Protein AF-A0A522STQ3-F1 (afdb_monomer_lite)

Radius of gyration: 36.22 Å; chains: 1; bounding box: 74×110×67 Å

pLDDT: mean 76.94, std 19.65, range [37.66, 98.44]

Foldseek 3Di:
DCPVVVVVVVVPPDDDDDDDDDDDDDDDDDPPPDPPVPVVVVVVVVVVLVVVLVVLLCVQLVADPQLCVQQVVLVVVLVVQVVVLVVQLVVLVVVVVPDDPDDPVSVVVSVVSVVVSVVVNVVSLVVSLVSSVVRDPNVSSVSSVVSVVVSVVVVVVVVVVVVVVVVVVVVVVVVVVVPPPPPPPPPPPVVVVVVVVVVVDDPDDDDDDDDDDDDDD

Secondary structure (DSSP, 8-state):
--HHHHHHHHSSS---------------------TTHHHHHHHHHHHHHHHHHHHHHHHHHT--HHHHHHHHHHHHHHHHHHHHHHHHHHHHHHHHHT-SS--HHHHHHHHHHHHHHHHHHHHHHHHHHHHHHHHS-HHHHHHHHHHHHHHHHHHHHHHHHHHHHHHHHHHHHHHHHH-S----PPPPHHHHHHHHHHTTSPPP---PPPPPP----

Structure (mmCIF, N/CA/C/O backbone):
data_AF-A0A522STQ3-F1
#
_entry.id   AF-A0A522STQ3-F1
#
loop_
_atom_site.group_PDB
_atom_site.id
_atom_site.type_symbol
_atom_site.label_atom_id
_atom_site.label_alt_id
_atom_site.label_comp_id
_atom_site.label_asym_id
_atom_site.label_entity_id
_atom_site.label_seq_id
_atom_site.pdbx_PDB_ins_code
_atom_site.Cartn_x
_atom_site.Cartn_y
_atom_site.Cartn_z
_atom_site.occupancy
_atom_site.B_iso_or_equiv
_atom_site.auth_seq_id
_atom_site.auth_comp_id
_atom_site.auth_asym_id
_atom_site.auth_atom_id
_atom_site.pdbx_PDB_model_num
ATOM 1 N N . MET A 1 1 ? -0.616 -20.256 18.337 1.00 50.72 1 MET A N 1
ATOM 2 C CA . MET A 1 1 ? 0.165 -19.107 17.816 1.00 50.72 1 MET A CA 1
ATOM 3 C C . MET A 1 1 ? 0.935 -18.479 18.975 1.00 50.72 1 MET A C 1
ATOM 5 O O . MET A 1 1 ? 0.903 -17.273 19.176 1.00 50.72 1 MET A O 1
ATOM 9 N N . ASP A 1 2 ? 1.652 -19.306 19.739 1.00 54.34 2 ASP A N 1
ATOM 10 C CA . ASP A 1 2 ? 2.100 -18.926 21.087 1.00 54.34 2 ASP A CA 1
ATOM 11 C C . ASP A 1 2 ? 3.628 -18.813 21.209 1.00 54.34 2 ASP A C 1
ATOM 13 O O . ASP A 1 2 ? 4.137 -18.361 22.229 1.00 54.34 2 ASP A O 1
ATOM 17 N N . SER A 1 3 ? 4.385 -19.119 20.146 1.00 56.75 3 SER A N 1
ATOM 18 C CA . SER A 1 3 ? 5.852 -18.974 20.151 1.00 56.75 3 SER A CA 1
ATOM 19 C C . SER A 1 3 ? 6.338 -17.530 20.003 1.00 56.75 3 SER A C 1
ATOM 21 O O . SER A 1 3 ? 7.425 -17.206 20.484 1.00 56.75 3 SER A O 1
ATOM 23 N N . PHE A 1 4 ? 5.546 -16.645 19.387 1.00 58.16 4 PHE A N 1
ATOM 24 C CA . PHE A 1 4 ? 5.958 -15.255 19.147 1.00 58.16 4 PHE A CA 1
ATOM 25 C C . PHE A 1 4 ? 5.800 -14.375 20.402 1.00 58.16 4 PHE A C 1
ATOM 27 O O . PHE A 1 4 ? 6.638 -13.520 20.673 1.00 58.16 4 PHE A O 1
ATOM 34 N N . LEU A 1 5 ? 4.797 -14.659 21.244 1.00 57.06 5 LEU A N 1
ATOM 35 C CA . LEU A 1 5 ? 4.618 -14.010 22.553 1.00 57.06 5 LEU A CA 1
ATOM 36 C C . LEU A 1 5 ? 5.524 -14.585 23.660 1.00 57.06 5 LEU A C 1
ATOM 38 O O . LEU A 1 5 ? 5.756 -13.916 24.667 1.00 57.06 5 LEU A O 1
ATOM 42 N N . TYR A 1 6 ? 6.075 -15.790 23.478 1.00 64.44 6 TYR A N 1
ATOM 43 C CA . TYR A 1 6 ? 6.988 -16.415 24.442 1.00 64.44 6 TYR A CA 1
ATOM 44 C C . TYR A 1 6 ? 8.388 -15.771 24.457 1.00 64.44 6 TYR A C 1
ATOM 46 O O . TYR A 1 6 ? 9.033 -15.713 25.504 1.00 64.44 6 TYR A O 1
ATOM 54 N N . HIS A 1 7 ? 8.845 -15.221 23.327 1.00 51.97 7 HIS A N 1
ATOM 55 C CA . HIS A 1 7 ? 10.172 -14.599 23.224 1.00 51.97 7 HIS A CA 1
ATOM 56 C C . HIS A 1 7 ? 10.228 -13.204 23.860 1.00 51.97 7 HIS A C 1
ATOM 58 O O . HIS A 1 7 ? 11.233 -12.848 24.469 1.00 51.97 7 HIS A O 1
ATOM 64 N N . ILE A 1 8 ? 9.128 -12.449 23.816 1.00 55.81 8 ILE A N 1
ATOM 65 C CA . ILE A 1 8 ? 9.071 -11.089 24.374 1.00 55.81 8 ILE A CA 1
ATOM 66 C C . ILE A 1 8 ? 9.098 -11.110 25.914 1.00 55.81 8 ILE A C 1
ATOM 68 O O . ILE A 1 8 ? 9.718 -10.249 26.533 1.00 55.81 8 ILE A O 1
ATOM 72 N N . LYS A 1 9 ? 8.506 -12.128 26.557 1.00 45.81 9 LYS A N 1
ATOM 73 C CA . LYS A 1 9 ? 8.506 -12.249 28.029 1.00 45.81 9 LYS A CA 1
ATOM 74 C C . LYS A 1 9 ? 9.838 -12.732 28.626 1.00 45.81 9 LYS A C 1
ATOM 76 O O . LYS A 1 9 ? 10.106 -12.421 29.781 1.00 45.81 9 LYS A O 1
ATOM 81 N N . LYS A 1 10 ? 10.687 -13.449 27.875 1.00 48.78 10 LYS A N 1
ATOM 82 C CA . LYS A 1 10 ? 11.990 -13.947 28.371 1.00 48.78 10 LYS A CA 1
ATOM 83 C C . LYS A 1 10 ? 13.099 -12.893 28.421 1.00 48.78 10 LYS A C 1
ATOM 85 O O . LYS A 1 10 ? 14.068 -13.085 29.142 1.00 48.78 10 LYS A O 1
ATOM 90 N N . ILE A 1 11 ? 12.960 -11.792 27.685 1.00 50.91 11 ILE A N 1
ATOM 91 C CA . ILE A 1 11 ? 14.003 -10.758 27.579 1.00 50.91 11 ILE A CA 1
ATOM 92 C C . ILE A 1 11 ? 13.988 -9.794 28.783 1.00 50.91 11 ILE A C 1
ATOM 94 O O . ILE A 1 11 ? 14.988 -9.146 29.067 1.00 50.91 11 ILE A O 1
ATOM 98 N N . ILE A 1 12 ? 12.885 -9.723 29.537 1.00 49.03 12 ILE A N 1
ATOM 99 C CA . ILE A 1 12 ? 12.691 -8.712 30.595 1.00 49.03 12 ILE A CA 1
ATOM 100 C C . ILE A 1 12 ? 13.094 -9.213 31.998 1.00 49.03 12 ILE A C 1
ATOM 102 O O . ILE A 1 12 ? 13.314 -8.407 32.897 1.00 49.03 12 ILE A O 1
ATOM 106 N N . VAL A 1 13 ? 13.259 -10.523 32.210 1.00 49.81 13 VAL A N 1
ATOM 107 C CA . VAL A 1 13 ? 13.594 -11.086 33.531 1.00 49.81 13 VAL A CA 1
ATOM 108 C C . VAL A 1 13 ? 14.801 -12.012 33.410 1.00 49.81 13 VAL A C 1
ATOM 110 O O . VAL A 1 13 ? 14.653 -13.211 33.199 1.00 49.81 13 VAL A O 1
ATOM 113 N N . GLY A 1 14 ? 16.006 -11.454 33.533 1.00 42.97 14 GLY A N 1
ATOM 114 C CA . GLY A 1 14 ? 17.223 -12.263 33.613 1.00 42.97 14 GLY A CA 1
ATOM 115 C C . GLY A 1 14 ? 18.496 -11.527 33.227 1.00 42.97 14 GLY A C 1
ATOM 116 O O . GLY A 1 14 ? 19.109 -11.862 32.221 1.00 42.97 14 GLY A O 1
ATOM 117 N N . LEU A 1 15 ? 18.918 -10.556 34.037 1.00 41.97 15 LEU A N 1
ATOM 118 C CA . LEU A 1 15 ? 20.280 -10.033 33.975 1.00 41.97 15 LEU A CA 1
ATOM 119 C C . LEU A 1 15 ? 20.885 -10.047 35.382 1.00 41.97 15 LEU A C 1
ATOM 121 O O . LEU A 1 15 ? 20.516 -9.218 36.212 1.00 41.97 15 LEU A O 1
ATOM 125 N N . PRO A 1 16 ? 21.836 -10.954 35.652 1.00 51.91 16 PRO A N 1
ATOM 126 C CA . PRO A 1 16 ? 22.939 -10.655 36.534 1.00 51.91 16 PRO A CA 1
ATOM 127 C C . PRO A 1 16 ? 24.232 -10.594 35.716 1.00 51.91 16 PRO A C 1
ATOM 129 O O . PRO A 1 16 ? 24.680 -11.561 35.107 1.00 51.91 16 PRO A O 1
ATOM 132 N N . VAL A 1 17 ? 24.779 -9.384 35.708 1.00 52.47 17 VAL A N 1
ATOM 133 C CA . VAL A 1 17 ? 26.193 -9.007 35.637 1.00 52.47 17 VAL A CA 1
ATOM 134 C C . VAL A 1 17 ? 27.178 -10.174 35.806 1.00 52.47 17 VAL A C 1
ATOM 136 O O . VAL A 1 17 ? 27.218 -10.802 36.862 1.00 52.47 17 VAL A O 1
ATOM 139 N N . LEU A 1 18 ? 28.076 -10.356 34.830 1.00 46.41 18 LEU A N 1
ATOM 140 C CA . LEU A 1 18 ? 29.418 -10.877 35.096 1.00 46.41 18 LEU A CA 1
ATOM 141 C C . LEU A 1 18 ? 30.440 -10.270 34.121 1.00 46.41 18 LEU A C 1
ATOM 143 O O . LEU A 1 18 ? 30.394 -10.469 32.911 1.00 46.41 18 LEU A O 1
ATOM 147 N N . LEU A 1 19 ? 31.332 -9.476 34.712 1.00 52.31 19 LEU A N 1
ATOM 148 C CA . LEU A 1 19 ? 32.554 -8.893 34.165 1.00 52.31 19 LEU A CA 1
ATOM 149 C C . LEU A 1 19 ? 33.545 -9.971 33.708 1.00 52.31 19 LEU A C 1
ATOM 151 O O . LEU A 1 19 ? 34.012 -10.724 34.555 1.00 52.31 19 LEU A O 1
ATOM 155 N N . VAL A 1 20 ? 33.983 -9.937 32.444 1.00 50.75 20 VAL A N 1
ATOM 156 C CA . VAL A 1 20 ? 35.370 -10.267 32.067 1.00 50.75 20 VAL A CA 1
ATOM 157 C C . VAL A 1 20 ? 35.790 -9.383 30.892 1.00 50.75 20 VAL A C 1
ATOM 159 O O . VAL A 1 20 ? 35.268 -9.474 29.784 1.00 50.75 20 VAL A O 1
ATOM 162 N N . SER A 1 21 ? 36.753 -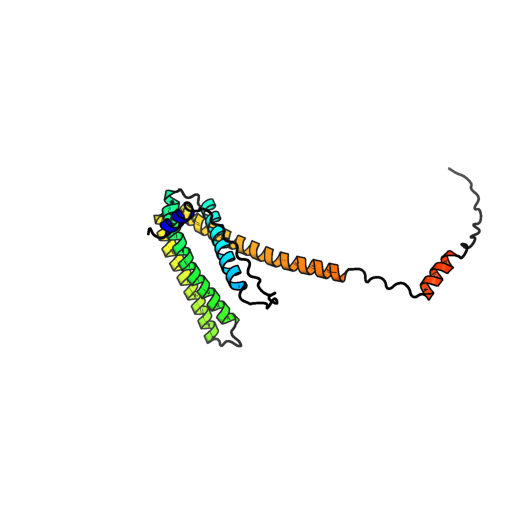8.516 31.170 1.00 53.06 21 SER A N 1
ATOM 163 C CA . SER A 1 21 ? 37.513 -7.703 30.233 1.00 53.06 21 SER A CA 1
ATOM 164 C C . SER A 1 21 ? 38.580 -8.554 29.541 1.00 53.06 21 SER A C 1
ATOM 166 O O . SER A 1 21 ? 39.474 -9.080 30.197 1.00 53.06 21 SER A O 1
ATOM 168 N N . VAL A 1 22 ? 38.537 -8.623 28.209 1.00 54.34 22 VAL A N 1
ATOM 169 C CA . VAL A 1 22 ? 39.699 -8.974 27.380 1.00 54.34 22 VAL A CA 1
ATOM 170 C C . VAL A 1 22 ? 39.764 -7.979 26.229 1.00 54.34 22 VAL A C 1
ATOM 172 O O . VAL A 1 22 ? 38.954 -7.994 25.307 1.00 54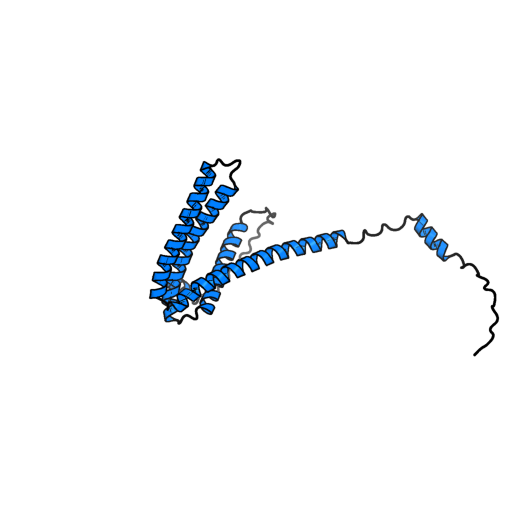.34 22 VAL A O 1
ATOM 175 N N . THR A 1 23 ? 40.728 -7.070 26.325 1.00 51.75 23 THR A N 1
ATOM 176 C CA . THR A 1 23 ? 41.112 -6.130 25.275 1.00 51.75 23 THR A CA 1
ATOM 177 C C . THR A 1 23 ? 41.956 -6.857 24.231 1.00 51.75 23 THR A C 1
ATOM 179 O O . THR A 1 23 ? 43.084 -7.251 24.528 1.00 51.75 23 THR A O 1
ATOM 182 N N . LEU A 1 24 ? 41.436 -7.001 23.012 1.00 52.59 24 LEU A N 1
ATOM 183 C CA . LEU A 1 24 ? 42.207 -7.422 21.841 1.00 52.59 24 LEU A CA 1
ATOM 184 C C . LEU A 1 24 ? 42.251 -6.265 20.835 1.00 52.59 24 LEU A C 1
ATOM 186 O O . LEU A 1 24 ? 41.222 -5.859 20.298 1.00 52.59 24 LEU A O 1
ATOM 190 N N . SER A 1 25 ? 43.451 -5.726 20.614 1.00 56.56 25 SER A N 1
ATOM 191 C CA . SER A 1 25 ? 43.748 -4.740 19.573 1.00 56.56 25 SER A CA 1
ATOM 192 C C . SER A 1 25 ? 43.374 -5.273 18.191 1.00 56.56 25 SER A C 1
ATOM 194 O O . SER A 1 25 ? 43.793 -6.370 17.823 1.00 56.56 25 SER A O 1
ATOM 196 N N . LEU A 1 26 ? 42.667 -4.466 17.400 1.00 51.00 26 LEU A N 1
ATOM 197 C CA . LEU A 1 26 ? 42.486 -4.697 15.969 1.00 51.00 26 LEU A CA 1
ATOM 198 C C . LEU A 1 26 ? 43.161 -3.570 15.169 1.00 51.00 26 LEU A C 1
ATOM 200 O O . LEU A 1 26 ? 43.108 -2.408 15.583 1.00 51.00 26 LEU A O 1
ATOM 204 N N . PRO A 1 27 ? 43.825 -3.910 14.051 1.00 50.00 27 PRO A N 1
ATOM 205 C CA . PRO A 1 27 ? 44.531 -2.968 13.197 1.00 50.00 27 PRO A CA 1
ATOM 206 C C . PRO A 1 27 ? 43.551 -2.007 12.518 1.00 50.00 27 PRO A C 1
ATOM 208 O O . PRO A 1 27 ? 42.405 -2.353 12.234 1.00 50.00 27 PRO A O 1
ATOM 211 N N . ALA A 1 28 ? 44.033 -0.794 12.249 1.00 51.22 28 ALA A N 1
ATOM 212 C CA . ALA A 1 28 ? 43.324 0.228 11.496 1.00 51.22 28 ALA A CA 1
ATOM 213 C C . ALA A 1 28 ? 42.914 -0.313 10.116 1.00 51.22 28 ALA A C 1
ATOM 215 O O . ALA A 1 28 ? 43.750 -0.483 9.229 1.00 51.22 28 ALA A O 1
ATOM 216 N N . PHE A 1 29 ? 41.621 -0.587 9.948 1.00 55.16 29 PHE A N 1
ATOM 217 C CA . PHE A 1 29 ? 41.029 -0.841 8.645 1.00 55.16 29 PHE A CA 1
ATOM 218 C C . PHE A 1 29 ? 40.981 0.474 7.870 1.00 55.16 29 PHE A C 1
ATOM 220 O O . PHE A 1 29 ? 40.309 1.432 8.253 1.00 55.16 29 PHE A O 1
ATOM 227 N N . SER A 1 30 ? 41.714 0.499 6.762 1.00 46.31 30 SER A N 1
ATOM 228 C CA . SER A 1 30 ? 41.451 1.373 5.631 1.00 46.31 30 SER A CA 1
ATOM 229 C C . SER A 1 30 ? 39.959 1.323 5.280 1.00 46.31 30 SER A C 1
ATOM 231 O O . SER A 1 30 ? 39.386 0.244 5.126 1.00 46.31 30 SER A O 1
ATOM 233 N N . GLN A 1 31 ? 39.323 2.491 5.152 1.00 45.22 31 GLN A N 1
ATOM 234 C CA . GLN A 1 31 ? 37.977 2.627 4.594 1.00 45.22 31 GLN A CA 1
ATOM 235 C C . GLN A 1 31 ? 37.991 2.168 3.130 1.00 45.22 31 GLN A C 1
ATOM 237 O O . GLN A 1 31 ? 38.223 2.944 2.206 1.00 45.22 31 GLN A O 1
ATOM 242 N N . GLN A 1 32 ? 37.757 0.876 2.931 1.00 42.47 32 GLN A N 1
ATOM 243 C CA . GLN A 1 32 ? 37.244 0.330 1.690 1.00 42.47 32 GLN A CA 1
ATOM 244 C C . GLN A 1 32 ? 35.739 0.602 1.694 1.00 42.47 32 GLN A C 1
ATOM 246 O O . GLN A 1 32 ? 35.015 0.033 2.508 1.00 42.47 32 GLN A O 1
ATOM 251 N N . ASN A 1 33 ? 35.279 1.499 0.819 1.00 47.31 33 ASN A N 1
ATOM 252 C CA . ASN A 1 33 ? 33.855 1.711 0.565 1.00 47.31 33 ASN A CA 1
ATOM 253 C C . ASN A 1 33 ? 33.224 0.368 0.174 1.00 47.31 33 ASN A C 1
ATOM 255 O O . ASN A 1 33 ? 33.433 -0.127 -0.934 1.00 47.31 33 ASN A O 1
ATOM 259 N N . ASN A 1 34 ? 32.500 -0.237 1.112 1.00 38.78 34 ASN A N 1
ATOM 260 C CA . ASN A 1 34 ? 31.818 -1.507 0.937 1.00 38.78 34 ASN A CA 1
ATOM 261 C C . ASN A 1 34 ? 30.372 -1.201 0.494 1.00 38.78 34 ASN A C 1
ATOM 263 O O . ASN A 1 34 ? 29.677 -0.488 1.213 1.00 38.78 34 ASN A O 1
ATOM 267 N N . PRO A 1 35 ? 29.860 -1.727 -0.634 1.00 43.88 35 PRO A N 1
ATOM 268 C CA . PRO A 1 35 ? 28.469 -1.512 -1.069 1.00 43.88 35 PRO A CA 1
ATOM 269 C C . PRO A 1 35 ? 27.398 -2.172 -0.174 1.00 43.88 35 PRO A C 1
ATOM 271 O O . PRO A 1 35 ? 26.244 -2.286 -0.575 1.00 43.88 35 PRO A O 1
ATOM 274 N N . GLN A 1 36 ? 27.759 -2.665 1.015 1.00 37.66 36 GLN A N 1
ATOM 275 C CA . GLN A 1 36 ? 26.865 -3.439 1.883 1.00 37.66 36 GLN A CA 1
ATOM 276 C C . GLN A 1 36 ? 26.020 -2.589 2.847 1.00 37.66 36 GLN A C 1
ATOM 278 O O . GLN A 1 36 ? 25.121 -3.128 3.490 1.00 37.66 36 GLN A O 1
ATOM 283 N N . ASP A 1 37 ? 26.215 -1.269 2.886 1.00 44.38 37 ASP A N 1
ATOM 284 C CA . ASP A 1 37 ? 25.467 -0.375 3.784 1.00 44.38 37 ASP A CA 1
ATOM 285 C C . ASP A 1 37 ? 24.115 0.103 3.206 1.00 44.38 37 ASP A C 1
ATOM 287 O O . ASP A 1 37 ? 23.303 0.699 3.917 1.00 44.38 37 ASP A O 1
ATOM 291 N N . GLU A 1 38 ? 23.810 -0.184 1.934 1.00 46.47 38 GLU A N 1
ATOM 292 C CA . GLU A 1 38 ? 22.536 0.221 1.315 1.00 46.47 38 GLU A CA 1
ATOM 293 C C . GLU A 1 38 ? 21.356 -0.703 1.670 1.00 46.47 38 GLU A C 1
ATOM 295 O O . GLU A 1 38 ? 20.213 -0.245 1.757 1.00 46.47 38 GLU A O 1
ATOM 300 N N . GLN A 1 39 ? 21.596 -1.996 1.927 1.00 44.91 39 GLN A N 1
ATOM 301 C CA . GLN A 1 39 ? 20.520 -2.950 2.243 1.00 44.91 39 GLN A CA 1
ATOM 302 C C . GLN A 1 39 ? 19.941 -2.732 3.649 1.00 44.91 39 GLN A C 1
ATOM 304 O O . GLN A 1 39 ? 18.720 -2.667 3.802 1.00 44.91 39 GLN A O 1
ATOM 309 N N . GLY A 1 40 ? 20.790 -2.500 4.657 1.00 46.03 40 GLY A N 1
ATOM 310 C CA . GLY A 1 40 ? 20.339 -2.235 6.031 1.00 46.03 40 GLY A CA 1
ATOM 311 C C . GLY A 1 40 ? 19.586 -0.908 6.194 1.00 46.03 40 GLY A C 1
ATOM 312 O O . GLY A 1 40 ? 18.742 -0.768 7.080 1.00 46.03 40 GLY A O 1
ATOM 313 N N . ASN A 1 41 ? 19.841 0.066 5.316 1.00 60.06 41 ASN A N 1
ATOM 314 C CA . ASN A 1 41 ? 19.182 1.370 5.365 1.00 60.06 41 ASN A CA 1
ATOM 315 C C . ASN A 1 41 ? 17.768 1.325 4.749 1.00 60.06 41 ASN A C 1
ATOM 317 O O . ASN A 1 41 ? 16.845 1.973 5.247 1.00 60.06 41 ASN A O 1
ATOM 321 N N . ASN A 1 42 ? 17.570 0.512 3.704 1.00 63.78 42 ASN A N 1
ATOM 322 C CA . ASN A 1 42 ? 16.278 0.365 3.027 1.00 63.78 42 ASN A CA 1
ATOM 323 C C . ASN A 1 42 ? 15.250 -0.413 3.862 1.00 63.78 42 ASN A C 1
ATOM 325 O O . ASN A 1 42 ? 14.107 0.034 3.979 1.00 63.78 42 ASN A O 1
ATOM 329 N N . GLU A 1 43 ? 15.648 -1.518 4.499 1.00 69.06 43 GLU A N 1
ATOM 330 C CA . GLU A 1 43 ? 14.755 -2.288 5.382 1.00 69.06 43 GLU A CA 1
ATOM 331 C C . GLU A 1 43 ? 14.308 -1.459 6.594 1.00 69.06 43 GLU A C 1
ATOM 333 O O . GLU A 1 43 ? 13.125 -1.421 6.936 1.00 69.06 43 GLU A O 1
ATOM 338 N N . ASN A 1 44 ? 15.235 -0.708 7.193 1.00 75.88 44 ASN A N 1
ATOM 339 C CA . ASN A 1 44 ? 14.950 0.178 8.321 1.00 75.88 44 ASN A CA 1
ATOM 340 C C . ASN A 1 44 ? 13.979 1.309 7.923 1.00 75.88 44 ASN A C 1
ATOM 342 O O . ASN A 1 44 ? 13.068 1.663 8.673 1.00 75.88 44 ASN A O 1
ATOM 346 N N . ASN A 1 45 ? 14.111 1.852 6.710 1.00 79.25 45 ASN A N 1
ATOM 347 C CA . ASN A 1 45 ? 13.183 2.861 6.200 1.00 79.25 45 ASN A CA 1
ATOM 348 C C . ASN A 1 45 ? 11.785 2.295 5.924 1.00 79.25 45 ASN A C 1
ATOM 350 O O . ASN A 1 45 ? 10.798 2.956 6.251 1.00 79.25 45 ASN A O 1
ATOM 354 N N . GLN A 1 46 ? 11.679 1.079 5.386 1.00 80.94 46 GLN A N 1
ATOM 355 C CA . GLN A 1 46 ? 10.385 0.433 5.169 1.00 80.94 46 GLN A CA 1
ATOM 356 C C . GLN A 1 46 ? 9.665 0.168 6.498 1.00 80.94 46 GLN A C 1
ATOM 358 O O . GLN A 1 46 ? 8.505 0.548 6.647 1.00 80.94 46 GLN A O 1
ATOM 363 N N . GLN A 1 47 ? 10.372 -0.367 7.497 1.00 83.75 47 GLN A N 1
ATOM 364 C CA . GLN A 1 47 ? 9.821 -0.595 8.838 1.00 83.75 47 GLN A CA 1
ATOM 365 C C . GLN A 1 47 ? 9.337 0.706 9.497 1.00 83.75 47 GLN A C 1
ATOM 367 O O . GLN A 1 47 ? 8.267 0.740 10.107 1.00 83.75 47 GLN A O 1
ATOM 372 N N . LYS A 1 48 ? 10.081 1.811 9.337 1.00 85.50 48 LYS A N 1
ATOM 373 C CA . LYS A 1 48 ? 9.653 3.137 9.817 1.00 85.50 48 LYS A CA 1
ATOM 374 C C . LYS A 1 48 ? 8.367 3.604 9.141 1.00 85.50 48 LYS A C 1
ATOM 376 O O . LYS A 1 48 ? 7.478 4.117 9.817 1.00 85.50 48 LYS A O 1
ATOM 381 N N . ILE A 1 49 ? 8.261 3.444 7.822 1.00 86.69 49 ILE A N 1
ATOM 382 C CA . ILE A 1 49 ? 7.063 3.828 7.064 1.00 86.69 49 ILE A CA 1
ATOM 383 C C . ILE A 1 49 ? 5.858 2.995 7.509 1.00 86.69 49 ILE A C 1
ATOM 385 O O . ILE A 1 49 ? 4.785 3.554 7.725 1.00 86.69 49 ILE A O 1
ATOM 389 N N . GLU A 1 50 ? 6.035 1.687 7.695 1.00 86.62 50 GLU A N 1
ATOM 390 C CA . GLU A 1 50 ? 4.983 0.786 8.172 1.00 86.62 50 GLU A CA 1
ATOM 391 C C . GLU A 1 50 ? 4.505 1.177 9.577 1.00 86.62 50 GLU A C 1
ATOM 393 O O . GLU A 1 50 ? 3.302 1.321 9.800 1.00 86.62 50 GLU A O 1
ATOM 398 N N . ALA A 1 51 ? 5.425 1.467 10.502 1.00 87.56 51 ALA A N 1
ATOM 399 C CA . ALA A 1 51 ? 5.077 1.939 11.842 1.00 87.56 51 ALA A CA 1
ATOM 400 C C . ALA A 1 51 ? 4.303 3.272 11.813 1.00 87.56 51 ALA A C 1
ATOM 402 O O . ALA A 1 51 ? 3.292 3.424 12.504 1.00 87.56 51 ALA A O 1
ATOM 403 N N . LEU A 1 52 ? 4.734 4.226 10.978 1.00 89.62 52 LEU A N 1
ATOM 404 C CA . LEU A 1 52 ? 4.030 5.498 10.781 1.00 89.62 52 LEU A CA 1
ATOM 405 C C . LEU A 1 52 ? 2.629 5.286 10.201 1.00 89.62 52 LEU A C 1
ATOM 407 O O . LEU A 1 52 ? 1.676 5.918 10.660 1.00 89.62 52 LEU A O 1
ATOM 411 N N . LYS A 1 53 ? 2.489 4.376 9.232 1.00 90.62 53 LYS A N 1
ATOM 412 C CA . LYS A 1 53 ? 1.202 4.022 8.628 1.00 90.62 53 LYS A CA 1
ATOM 413 C C . LYS A 1 53 ? 0.262 3.420 9.667 1.00 90.62 53 LYS A C 1
ATOM 415 O O . LYS A 1 53 ? -0.882 3.857 9.779 1.00 90.62 53 LYS A O 1
ATOM 420 N N . MET A 1 54 ? 0.748 2.474 10.470 1.00 88.94 54 MET A N 1
ATOM 421 C CA . MET A 1 54 ? -0.038 1.855 11.536 1.00 88.94 54 MET A CA 1
ATOM 422 C C . MET A 1 54 ? -0.522 2.884 12.561 1.00 88.94 54 MET A C 1
ATOM 424 O O . MET A 1 54 ? -1.708 2.911 12.896 1.00 88.94 54 MET A O 1
ATOM 428 N N . ALA A 1 55 ? 0.369 3.763 13.025 1.00 88.12 55 ALA A N 1
ATOM 429 C CA . ALA A 1 55 ? 0.014 4.827 13.959 1.00 88.12 55 ALA A CA 1
ATOM 430 C C . ALA A 1 55 ? -1.024 5.786 13.351 1.00 88.12 55 ALA A C 1
ATOM 432 O O . ALA A 1 55 ? -2.026 6.114 13.990 1.00 88.12 55 ALA A O 1
ATOM 433 N N . TYR A 1 56 ? -0.832 6.185 12.091 1.00 92.88 56 TYR A N 1
ATOM 434 C CA . TYR A 1 56 ? -1.757 7.058 11.376 1.00 92.88 56 TYR A CA 1
ATOM 435 C C . TYR A 1 56 ? -3.151 6.430 11.233 1.00 92.88 56 TYR A C 1
ATOM 437 O O . TYR A 1 56 ? -4.150 7.066 11.570 1.00 92.88 56 TYR A O 1
ATOM 445 N N . LEU A 1 57 ? -3.234 5.168 10.803 1.00 93.19 57 LEU A N 1
ATOM 446 C CA . LEU A 1 57 ? -4.510 4.468 10.641 1.00 93.19 57 LEU A CA 1
ATOM 447 C C . LEU A 1 57 ? -5.216 4.222 11.975 1.00 93.19 57 LEU A C 1
ATOM 449 O O . LEU A 1 57 ? -6.430 4.394 12.049 1.00 93.19 57 LEU A O 1
ATOM 453 N N . THR A 1 58 ? -4.472 3.895 13.036 1.00 88.19 58 THR A N 1
ATOM 454 C CA . THR A 1 58 ? -5.035 3.756 14.392 1.00 88.19 58 THR A CA 1
ATOM 455 C C . THR A 1 58 ? -5.764 5.033 14.808 1.00 88.19 58 THR A C 1
ATOM 457 O O . THR A 1 58 ? -6.915 4.980 15.243 1.00 88.19 58 THR A O 1
ATOM 460 N N . ASN A 1 59 ? -5.118 6.184 14.599 1.00 89.75 59 ASN A N 1
ATOM 461 C CA . ASN A 1 59 ? -5.679 7.488 14.936 1.00 89.75 59 ASN A CA 1
ATOM 462 C C . ASN A 1 59 ? -6.893 7.848 14.065 1.00 89.75 59 ASN A C 1
ATOM 464 O O . ASN A 1 59 ? -7.871 8.390 14.571 1.00 89.75 59 ASN A O 1
ATOM 468 N N . GLN A 1 60 ? -6.854 7.552 12.762 1.00 94.69 60 GLN A N 1
ATOM 469 C CA . GLN A 1 60 ? -7.933 7.918 11.836 1.00 94.69 60 GLN A CA 1
ATOM 470 C C . GLN A 1 60 ? -9.189 7.052 11.975 1.00 94.69 60 GLN A C 1
ATOM 472 O O . GLN A 1 60 ? -10.296 7.534 11.729 1.00 94.69 60 GLN A O 1
ATOM 477 N N . LEU A 1 61 ? -9.026 5.774 12.317 1.00 95.00 61 LEU A N 1
ATOM 478 C CA . LEU A 1 61 ? -10.134 4.821 12.373 1.00 95.00 61 LEU A CA 1
ATOM 479 C C . LEU A 1 61 ? -10.836 4.788 13.727 1.00 95.00 61 LEU A C 1
ATOM 481 O O . LEU A 1 61 ? -11.992 4.365 13.781 1.00 95.00 61 LEU A O 1
ATOM 485 N N . ASN A 1 62 ? -10.158 5.223 14.796 1.00 93.75 62 ASN A N 1
ATOM 486 C CA . ASN A 1 62 ? -10.672 5.189 16.165 1.00 93.75 62 ASN A CA 1
ATOM 487 C C . ASN A 1 62 ? -11.283 3.811 16.499 1.00 93.75 62 ASN A C 1
ATOM 489 O O . ASN A 1 62 ? -12.482 3.676 16.770 1.00 93.75 62 ASN A O 1
ATOM 493 N N . LEU A 1 63 ? -10.477 2.759 16.330 1.00 92.44 63 LEU A N 1
ATOM 494 C CA . LEU A 1 63 ? -10.896 1.381 16.584 1.00 92.44 63 LEU A CA 1
ATOM 495 C C . LEU A 1 63 ? -11.019 1.138 18.090 1.00 92.44 63 LEU A C 1
ATOM 497 O O . LEU A 1 63 ? -10.141 1.547 18.851 1.00 92.44 63 LEU A O 1
ATOM 501 N N . SER A 1 64 ? -12.067 0.431 18.516 1.00 94.75 64 SER A N 1
ATOM 502 C CA . SER A 1 64 ? -12.098 -0.124 19.873 1.00 94.75 64 SER A CA 1
ATOM 503 C C . SER A 1 64 ? -11.013 -1.203 20.031 1.00 94.75 64 SER A C 1
ATOM 505 O O . SER A 1 64 ? -10.546 -1.751 19.025 1.00 94.75 64 SER A O 1
ATOM 507 N N . PRO A 1 65 ? -10.609 -1.562 21.262 1.00 94.38 65 PRO A N 1
ATOM 508 C CA . PRO A 1 65 ? -9.666 -2.660 21.483 1.00 94.38 65 PRO A CA 1
ATOM 509 C C . PRO A 1 65 ? -10.095 -3.974 20.804 1.00 94.38 65 PRO A C 1
ATOM 511 O O . PRO A 1 65 ? -9.274 -4.659 20.192 1.00 94.38 65 PRO A O 1
ATOM 514 N N . GLU A 1 66 ? -11.389 -4.295 20.839 1.00 94.94 66 GLU A N 1
ATOM 515 C CA . GLU A 1 66 ? -11.967 -5.504 20.242 1.00 94.94 66 GLU A CA 1
ATOM 516 C C . GLU A 1 66 ? -11.971 -5.448 18.710 1.00 94.94 66 GLU A C 1
ATOM 518 O O . GLU A 1 66 ? -11.701 -6.452 18.045 1.00 94.94 66 GLU A O 1
ATOM 523 N N . GLU A 1 67 ? -12.276 -4.280 18.137 1.00 95.00 67 GLU A N 1
ATOM 524 C CA . GLU A 1 67 ? -12.193 -4.045 16.695 1.00 95.00 67 GLU A CA 1
ATOM 525 C C . GLU A 1 67 ? -10.744 -4.153 16.216 1.00 95.00 67 GLU A C 1
ATOM 527 O O . GLU A 1 67 ? -10.469 -4.864 15.252 1.00 95.00 67 GLU A O 1
ATOM 532 N N . ALA A 1 68 ? -9.804 -3.506 16.911 1.00 94.31 68 ALA A N 1
ATOM 533 C CA . ALA A 1 68 ? -8.384 -3.515 16.577 1.00 94.31 68 ALA A CA 1
ATOM 534 C C . ALA A 1 68 ? -7.807 -4.938 16.580 1.00 94.31 68 ALA A C 1
ATOM 536 O O . ALA A 1 68 ? -7.109 -5.319 15.637 1.00 94.31 68 ALA A O 1
ATOM 537 N N . GLN A 1 69 ? -8.149 -5.750 17.587 1.00 95.50 69 GLN A N 1
ATOM 538 C CA . GLN A 1 69 ? -7.693 -7.139 17.690 1.00 95.50 69 GLN A CA 1
ATOM 539 C C . GLN A 1 69 ? -8.110 -7.989 16.479 1.00 95.50 69 GLN A C 1
ATOM 541 O O . GLN A 1 69 ? -7.358 -8.863 16.048 1.00 95.50 69 GLN A O 1
ATOM 546 N N . LYS A 1 70 ? -9.293 -7.726 15.911 1.00 97.19 70 LYS A N 1
ATOM 547 C CA . LYS A 1 70 ? -9.806 -8.429 14.723 1.00 97.19 70 LYS A CA 1
ATOM 548 C C . LYS A 1 70 ? -9.338 -7.794 13.412 1.00 97.19 70 LYS A C 1
ATOM 550 O O . LYS A 1 70 ? -9.166 -8.496 12.420 1.00 97.19 70 LYS A O 1
ATOM 555 N N . PHE A 1 71 ? -9.145 -6.479 13.402 1.00 96.94 71 PHE A N 1
ATOM 556 C CA . PHE A 1 71 ? -8.784 -5.694 12.227 1.00 96.94 71 PHE A CA 1
ATOM 557 C C . PHE A 1 71 ? -7.340 -5.931 11.781 1.00 96.94 71 PHE A C 1
ATOM 559 O O . PHE A 1 71 ? -7.112 -6.241 10.611 1.00 96.94 71 PHE A O 1
ATOM 566 N N . TRP A 1 72 ? -6.370 -5.814 12.695 1.00 95.69 72 TRP A N 1
ATOM 567 C CA . TRP A 1 72 ? -4.945 -5.844 12.345 1.00 95.69 72 TRP A CA 1
ATOM 568 C C . TRP A 1 72 ? -4.497 -7.114 11.613 1.00 95.69 72 TRP A C 1
ATOM 570 O O . TRP A 1 72 ? -3.785 -6.980 10.621 1.00 95.69 72 TRP A O 1
ATOM 580 N N . PRO A 1 73 ? -4.934 -8.331 11.993 1.00 97.00 73 PRO A N 1
ATOM 581 C CA . PRO A 1 73 ? -4.587 -9.535 11.238 1.00 97.00 73 PRO A CA 1
ATOM 582 C C . PRO A 1 73 ? -5.056 -9.487 9.777 1.00 97.00 73 PRO A C 1
ATOM 584 O O . PRO A 1 73 ? -4.316 -9.877 8.877 1.00 97.00 73 PRO A O 1
ATOM 587 N N . VAL A 1 74 ? -6.265 -8.971 9.529 1.00 97.94 74 VAL A N 1
ATOM 588 C CA . VAL A 1 74 ? -6.821 -8.838 8.172 1.00 97.94 74 VAL A CA 1
ATOM 589 C C . VAL A 1 74 ? -6.072 -7.760 7.392 1.00 97.94 74 VAL A C 1
ATOM 591 O O . VAL A 1 74 ? -5.766 -7.948 6.216 1.00 97.94 74 VAL A O 1
ATOM 594 N N . TYR A 1 75 ? -5.759 -6.643 8.050 1.00 96.75 75 TYR A N 1
ATOM 595 C CA . TYR A 1 75 ? -5.046 -5.530 7.437 1.00 96.75 75 TYR A CA 1
ATOM 596 C C . TYR A 1 75 ? -3.613 -5.899 7.045 1.00 96.75 75 TYR A C 1
ATOM 598 O O . TYR A 1 75 ? -3.178 -5.600 5.938 1.00 96.75 75 TYR A O 1
ATOM 606 N N . ASN A 1 76 ? -2.903 -6.617 7.911 1.00 95.06 76 ASN A N 1
ATOM 607 C CA . ASN A 1 76 ? -1.534 -7.043 7.642 1.00 95.06 76 ASN A CA 1
ATOM 608 C C . ASN A 1 76 ? -1.468 -7.994 6.443 1.00 95.06 76 ASN A C 1
ATOM 610 O O . ASN A 1 76 ? -0.579 -7.859 5.607 1.00 95.06 76 ASN A O 1
ATOM 614 N N . GLN A 1 77 ? -2.428 -8.916 6.319 1.00 97.06 77 GLN A N 1
ATOM 615 C CA . GLN A 1 77 ? -2.492 -9.789 5.148 1.00 97.06 77 GLN A CA 1
ATOM 616 C C . GLN A 1 77 ? -2.823 -9.000 3.872 1.00 97.06 77 GLN A C 1
ATOM 618 O O . GLN A 1 77 ? -2.215 -9.237 2.832 1.00 97.06 77 GLN A O 1
ATOM 623 N N . TYR A 1 78 ? -3.752 -8.040 3.946 1.00 97.12 78 TYR A N 1
ATOM 624 C CA . TYR A 1 78 ? -4.041 -7.143 2.825 1.00 97.12 78 TYR A CA 1
ATOM 625 C C . TYR A 1 78 ? -2.787 -6.398 2.356 1.00 97.12 78 TYR A C 1
ATOM 627 O O . TYR A 1 78 ? -2.512 -6.367 1.159 1.00 97.12 78 TYR A O 1
ATOM 635 N N . GLU A 1 79 ? -2.009 -5.844 3.288 1.00 94.62 79 GLU A N 1
ATOM 636 C CA . GLU A 1 79 ? -0.765 -5.143 2.973 1.00 94.62 79 GLU A CA 1
ATOM 637 C C . GLU A 1 79 ? 0.270 -6.065 2.330 1.00 94.62 79 GLU A C 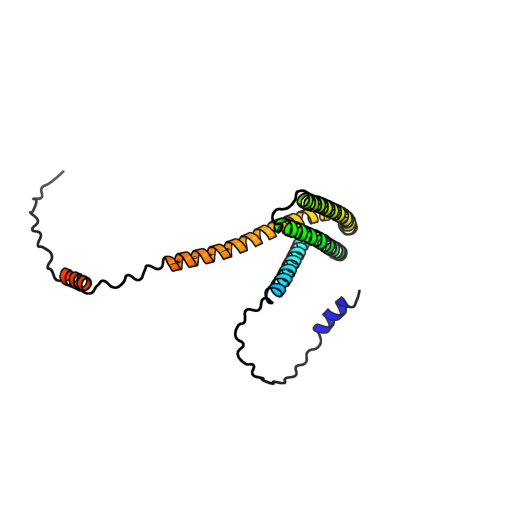1
ATOM 639 O O . GLU A 1 79 ? 0.866 -5.682 1.329 1.00 94.62 79 GLU A O 1
ATOM 644 N N . GLN A 1 80 ? 0.459 -7.281 2.845 1.00 95.25 80 GLN A N 1
ATOM 645 C CA . GLN A 1 80 ? 1.386 -8.254 2.256 1.00 95.25 80 GLN A CA 1
ATOM 646 C C . GLN A 1 80 ? 0.994 -8.626 0.822 1.00 95.25 80 GLN A C 1
ATOM 648 O O . GLN A 1 80 ? 1.829 -8.584 -0.086 1.00 95.25 80 GLN A O 1
ATOM 653 N N . ASP A 1 81 ? -0.284 -8.933 0.599 1.00 97.12 81 ASP A N 1
ATOM 654 C CA . ASP A 1 81 ? -0.793 -9.274 -0.728 1.00 97.12 81 ASP A CA 1
ATOM 655 C C . ASP A 1 81 ? -0.656 -8.074 -1.693 1.00 97.12 81 ASP A C 1
ATOM 657 O O . ASP A 1 81 ? -0.252 -8.229 -2.847 1.00 97.12 81 ASP A O 1
ATOM 661 N N . LEU A 1 82 ? -0.934 -6.854 -1.219 1.00 95.19 82 LEU A N 1
ATOM 662 C CA . LEU A 1 82 ? -0.803 -5.627 -2.008 1.00 95.19 82 LEU A CA 1
ATOM 663 C C . LEU A 1 82 ? 0.665 -5.297 -2.317 1.00 95.19 82 LEU A C 1
ATOM 665 O O . LEU A 1 82 ? 0.986 -4.847 -3.420 1.00 95.19 82 LEU A O 1
ATOM 669 N N . GLN A 1 83 ? 1.576 -5.527 -1.369 1.00 93.88 83 GLN A N 1
ATOM 670 C CA . GLN A 1 83 ? 3.014 -5.345 -1.562 1.00 93.88 83 GLN A CA 1
ATOM 671 C C . GLN A 1 83 ? 3.552 -6.237 -2.683 1.00 93.88 83 GLN A C 1
ATOM 673 O O . GLN A 1 83 ? 4.394 -5.774 -3.458 1.00 93.88 83 GLN A O 1
ATOM 678 N N . GLN A 1 84 ? 3.050 -7.468 -2.809 1.00 96.38 84 GLN A N 1
ATOM 679 C CA . GLN A 1 84 ? 3.431 -8.371 -3.893 1.00 96.38 84 GLN A CA 1
ATOM 680 C C . GLN A 1 84 ? 3.028 -7.805 -5.262 1.00 96.38 84 GLN A C 1
ATOM 682 O O . GLN A 1 84 ? 3.879 -7.696 -6.147 1.00 96.38 84 GLN A O 1
ATOM 687 N N . ILE A 1 85 ? 1.784 -7.336 -5.411 1.00 97.69 85 ILE A N 1
ATOM 688 C CA . ILE A 1 85 ? 1.314 -6.701 -6.657 1.00 97.69 85 ILE A CA 1
ATOM 689 C C . ILE A 1 85 ? 2.153 -5.457 -6.973 1.00 97.69 85 ILE A C 1
ATOM 691 O O . ILE A 1 85 ? 2.674 -5.309 -8.077 1.00 97.69 85 ILE A O 1
ATOM 695 N N . ASN A 1 86 ? 2.379 -4.592 -5.981 1.00 94.62 86 ASN A N 1
ATOM 696 C CA . ASN A 1 86 ? 3.190 -3.385 -6.150 1.00 94.62 86 ASN A CA 1
ATOM 697 C C . ASN A 1 86 ? 4.642 -3.698 -6.554 1.00 94.62 86 ASN A C 1
ATOM 699 O O . ASN A 1 86 ? 5.269 -2.926 -7.284 1.00 94.62 86 ASN A O 1
ATOM 703 N N . LYS A 1 87 ? 5.211 -4.805 -6.062 1.00 96.19 87 LYS A N 1
ATOM 704 C CA . LYS A 1 87 ? 6.551 -5.267 -6.444 1.00 96.19 87 LYS A CA 1
ATOM 705 C C . LYS A 1 87 ? 6.579 -5.693 -7.909 1.00 96.19 87 LYS A C 1
ATOM 707 O O . LYS A 1 87 ? 7.504 -5.311 -8.622 1.00 96.19 87 LYS A O 1
ATOM 712 N N . GLU A 1 88 ? 5.570 -6.429 -8.358 1.00 97.62 88 GLU A N 1
ATOM 713 C CA . GLU A 1 88 ? 5.444 -6.855 -9.752 1.00 97.62 88 GLU A CA 1
ATOM 714 C C . GLU A 1 88 ? 5.207 -5.680 -10.702 1.00 97.62 88 GLU A C 1
ATOM 716 O O . GLU A 1 88 ? 5.833 -5.626 -11.759 1.00 97.62 88 GLU A O 1
ATOM 721 N N . GLU A 1 89 ? 4.401 -4.693 -10.304 1.00 97.12 89 GLU A N 1
ATOM 722 C CA . GLU A 1 89 ? 4.230 -3.451 -11.064 1.00 97.12 89 GLU A CA 1
ATOM 723 C C . GLU A 1 89 ? 5.548 -2.688 -11.219 1.00 97.12 89 GLU A C 1
ATOM 725 O O . GLU A 1 89 ? 5.885 -2.233 -12.314 1.00 97.12 89 GLU A O 1
ATOM 730 N N . ARG A 1 90 ? 6.311 -2.534 -10.126 1.00 96.00 90 ARG A N 1
ATOM 731 C CA . ARG A 1 90 ? 7.628 -1.881 -10.176 1.00 96.00 90 ARG A CA 1
ATOM 732 C C . ARG A 1 90 ? 8.579 -2.639 -11.092 1.00 96.00 90 ARG A C 1
ATOM 734 O O . ARG A 1 90 ? 9.236 -2.005 -11.909 1.00 96.00 90 ARG A O 1
ATOM 741 N N . ALA A 1 91 ? 8.617 -3.966 -10.989 1.00 96.81 91 ALA A N 1
ATOM 742 C CA . ALA A 1 91 ? 9.454 -4.800 -11.841 1.00 96.81 91 ALA A CA 1
ATOM 743 C C . ALA A 1 91 ? 9.046 -4.701 -13.321 1.00 96.81 91 ALA A C 1
ATOM 745 O O . ALA A 1 91 ? 9.919 -4.601 -14.176 1.00 96.81 91 ALA A O 1
ATOM 746 N N . ASN A 1 92 ? 7.744 -4.673 -13.631 1.00 97.31 92 ASN A N 1
ATOM 747 C CA . ASN A 1 92 ? 7.251 -4.511 -15.002 1.00 97.31 92 ASN A CA 1
ATOM 748 C C . ASN A 1 92 ? 7.642 -3.148 -15.589 1.00 97.31 92 ASN A C 1
ATOM 750 O O . ASN A 1 92 ? 8.173 -3.089 -16.697 1.00 97.31 92 ASN A O 1
ATOM 754 N N . ARG A 1 93 ? 7.449 -2.062 -14.824 1.00 96.06 93 ARG A N 1
ATOM 755 C CA . ARG A 1 93 ? 7.880 -0.716 -15.232 1.00 96.06 93 ARG A CA 1
ATOM 756 C C . ARG A 1 93 ? 9.385 -0.649 -15.458 1.00 96.06 93 ARG A C 1
ATOM 758 O O . ARG A 1 93 ? 9.809 -0.240 -16.527 1.00 96.06 93 ARG A O 1
ATOM 765 N N . GLN A 1 94 ? 10.183 -1.125 -14.503 1.00 95.94 94 GLN A N 1
ATOM 766 C CA . GLN A 1 94 ? 11.643 -1.149 -14.630 1.00 95.94 94 GLN A CA 1
ATOM 767 C C . GLN A 1 94 ? 12.103 -1.978 -15.832 1.00 95.94 94 GLN A C 1
ATOM 769 O O . GLN A 1 94 ? 13.010 -1.563 -16.546 1.00 95.94 94 GLN A O 1
ATOM 774 N N . ALA A 1 95 ? 11.489 -3.139 -16.073 1.00 94.50 95 ALA A N 1
ATOM 775 C CA . ALA A 1 95 ? 11.813 -3.965 -17.229 1.00 94.50 95 ALA A CA 1
ATOM 776 C C . ALA A 1 95 ? 11.559 -3.207 -18.537 1.00 94.50 95 ALA A C 1
ATOM 778 O O . ALA A 1 95 ? 12.436 -3.206 -19.394 1.00 94.50 95 ALA A O 1
ATOM 779 N N . ARG A 1 96 ? 10.413 -2.520 -18.653 1.00 94.69 96 ARG A N 1
ATOM 780 C CA . ARG A 1 96 ? 10.067 -1.693 -19.815 1.00 94.69 96 ARG A CA 1
ATOM 781 C C . ARG A 1 96 ? 11.012 -0.505 -19.991 1.00 94.69 96 ARG A C 1
ATOM 783 O O . ARG A 1 96 ? 11.515 -0.305 -21.091 1.00 94.69 96 ARG A O 1
ATOM 790 N N . ASP A 1 97 ? 11.274 0.249 -18.927 1.00 94.50 97 ASP A N 1
ATOM 791 C CA . ASP A 1 97 ? 12.114 1.455 -18.966 1.00 94.50 97 ASP A CA 1
ATOM 792 C C . ASP A 1 97 ? 13.576 1.131 -19.341 1.00 94.50 97 ASP A C 1
ATOM 794 O O . ASP A 1 97 ? 14.279 1.965 -19.908 1.00 94.50 97 ASP A O 1
ATOM 798 N N . ASN A 1 98 ? 14.026 -0.100 -19.071 1.00 95.25 98 ASN A N 1
ATOM 799 C CA . ASN A 1 98 ? 15.366 -0.584 -19.407 1.00 95.25 98 ASN A CA 1
ATOM 800 C C . ASN A 1 98 ? 15.489 -1.178 -20.826 1.00 95.25 98 ASN A C 1
ATOM 802 O O . ASN A 1 98 ? 16.596 -1.551 -21.230 1.00 95.25 98 ASN A O 1
ATOM 806 N N . LEU A 1 99 ? 14.396 -1.298 -21.592 1.00 92.81 99 LEU A N 1
ATOM 807 C CA . LEU A 1 99 ? 14.453 -1.805 -22.966 1.00 92.81 99 LEU A CA 1
ATOM 808 C C . LEU A 1 99 ? 15.173 -0.807 -23.882 1.00 92.81 99 LEU A C 1
ATOM 810 O O . LEU A 1 99 ? 14.838 0.374 -23.938 1.00 92.81 99 LEU A O 1
ATOM 814 N N . LYS A 1 100 ? 16.135 -1.300 -24.667 1.00 93.81 100 LYS A N 1
ATOM 815 C CA . LYS A 1 100 ? 16.772 -0.530 -25.745 1.00 93.81 100 LYS A CA 1
ATOM 816 C C . LYS A 1 100 ? 16.111 -0.895 -27.067 1.00 93.81 100 LYS A C 1
ATOM 818 O O . LYS A 1 100 ? 16.150 -2.063 -27.438 1.00 93.81 100 LYS A O 1
ATOM 823 N N . ASN A 1 101 ? 15.558 0.092 -27.774 1.00 94.00 101 ASN A N 1
ATOM 824 C CA . ASN A 1 101 ? 14.840 -0.092 -29.045 1.00 94.00 101 ASN A CA 1
ATOM 825 C C . ASN A 1 101 ? 13.771 -1.204 -28.965 1.00 94.00 101 ASN A C 1
ATOM 827 O O . ASN A 1 101 ? 13.899 -2.220 -29.651 1.00 94.00 101 ASN A O 1
ATOM 831 N N . PRO A 1 102 ? 12.760 -1.060 -28.088 1.00 93.00 102 PRO A N 1
ATOM 832 C CA . PRO A 1 102 ? 11.745 -2.088 -27.905 1.00 93.00 102 PRO A CA 1
ATOM 833 C C . PRO A 1 102 ? 10.943 -2.319 -29.188 1.00 93.00 102 PRO A C 1
ATOM 835 O O . PRO A 1 102 ? 10.646 -1.385 -29.931 1.00 93.00 102 PRO A O 1
ATOM 838 N N . THR A 1 103 ? 10.568 -3.573 -29.415 1.00 96.44 103 THR A N 1
ATOM 839 C CA . THR A 1 103 ? 9.566 -3.939 -30.425 1.00 96.44 103 THR A CA 1
ATOM 840 C C . THR A 1 103 ? 8.161 -3.645 -29.905 1.00 96.44 103 THR A C 1
ATOM 842 O O . THR A 1 103 ? 7.931 -3.697 -28.693 1.00 96.44 103 THR A O 1
ATOM 845 N N . ASP A 1 104 ? 7.205 -3.416 -30.807 1.00 96.50 104 ASP A N 1
ATOM 846 C CA . ASP A 1 104 ? 5.798 -3.198 -30.436 1.00 96.50 104 ASP A CA 1
ATOM 847 C C . ASP A 1 104 ? 5.263 -4.344 -29.567 1.00 96.50 104 ASP A C 1
ATOM 849 O O . ASP A 1 104 ? 4.665 -4.103 -28.523 1.00 96.50 104 ASP A O 1
ATOM 853 N N . GLN A 1 105 ? 5.615 -5.589 -29.899 1.00 96.94 105 GLN A N 1
ATOM 854 C CA . GLN A 1 105 ? 5.233 -6.768 -29.120 1.00 96.94 105 GLN A CA 1
ATOM 855 C C . GLN A 1 105 ? 5.732 -6.718 -27.662 1.00 96.94 105 GLN A C 1
ATOM 857 O O . GLN A 1 105 ? 5.021 -7.138 -26.750 1.00 96.94 105 GLN A O 1
ATOM 862 N N . GLN A 1 106 ? 6.944 -6.213 -27.404 1.00 94.81 106 GLN A N 1
ATOM 863 C CA . GLN A 1 106 ? 7.465 -6.083 -26.034 1.00 94.81 106 GLN A CA 1
ATOM 864 C C . GLN A 1 106 ? 6.736 -4.989 -25.247 1.00 94.81 106 GLN A C 1
ATOM 866 O O . GLN A 1 106 ? 6.529 -5.127 -24.038 1.00 94.81 106 GLN A O 1
ATOM 871 N N . ILE A 1 107 ? 6.343 -3.908 -25.924 1.00 96.25 107 ILE A N 1
ATOM 872 C CA . ILE A 1 107 ? 5.538 -2.846 -25.319 1.00 96.25 107 ILE A CA 1
ATOM 873 C C . ILE A 1 107 ? 4.138 -3.365 -24.995 1.00 96.25 107 ILE A C 1
ATOM 875 O O . ILE A 1 107 ? 3.693 -3.205 -23.860 1.00 96.25 107 ILE A O 1
ATOM 879 N N . GLU A 1 108 ? 3.485 -4.042 -25.939 1.00 97.62 108 GLU A N 1
ATOM 880 C CA . GLU A 1 108 ? 2.165 -4.653 -25.756 1.00 97.62 108 GLU A CA 1
ATOM 881 C C . GLU A 1 108 ? 2.156 -5.627 -24.575 1.00 97.62 108 GLU A C 1
ATOM 883 O O . GLU A 1 108 ? 1.329 -5.491 -23.679 1.00 97.62 108 GLU A O 1
ATOM 888 N N . GLN A 1 109 ? 3.146 -6.519 -24.479 1.00 97.19 109 GLN A N 1
ATOM 889 C CA . GLN A 1 109 ? 3.271 -7.439 -23.342 1.00 97.19 109 GLN A CA 1
ATOM 890 C C . GLN A 1 109 ? 3.390 -6.714 -21.995 1.00 97.19 109 GLN A C 1
ATOM 892 O O . GLN A 1 109 ? 2.812 -7.147 -20.995 1.00 97.19 109 GLN A O 1
ATOM 897 N N . SER A 1 110 ? 4.140 -5.608 -21.946 1.00 96.88 110 SER A N 1
ATOM 898 C CA . SER A 1 110 ? 4.257 -4.805 -20.728 1.00 96.88 110 SER A CA 1
ATOM 899 C C . SER A 1 110 ? 2.939 -4.108 -20.378 1.00 96.88 110 SER A C 1
ATOM 901 O O . SER A 1 110 ? 2.574 -4.070 -19.201 1.00 96.88 110 SER A O 1
ATOM 903 N N . LEU A 1 111 ? 2.214 -3.590 -21.374 1.00 97.00 111 LEU A N 1
ATOM 904 C CA . LEU A 1 111 ? 0.913 -2.943 -21.185 1.00 97.00 111 LEU A CA 1
ATOM 905 C C . LEU A 1 111 ? -0.157 -3.941 -20.725 1.00 97.00 111 LEU A C 1
ATOM 907 O O . LEU A 1 111 ? -0.874 -3.664 -19.764 1.00 97.00 111 LEU A O 1
ATOM 911 N N . ASP A 1 112 ? -0.219 -5.120 -21.338 1.00 98.12 112 ASP A N 1
ATOM 912 C CA . ASP A 1 112 ? -1.128 -6.195 -20.935 1.00 98.12 112 ASP A CA 1
ATOM 913 C C . ASP A 1 112 ? -0.871 -6.616 -19.489 1.00 98.12 112 ASP A C 1
ATOM 915 O O . ASP A 1 112 ? -1.805 -6.751 -18.692 1.00 98.12 112 ASP A O 1
ATOM 919 N N . LYS A 1 113 ? 0.405 -6.744 -19.108 1.00 97.88 113 LYS A N 1
ATOM 920 C CA . LYS A 1 113 ? 0.786 -7.033 -17.726 1.00 97.88 113 LYS A CA 1
ATOM 921 C C . LYS A 1 113 ? 0.375 -5.913 -16.764 1.00 97.88 113 LYS A C 1
ATOM 923 O O . LYS A 1 113 ? -0.103 -6.211 -15.670 1.00 97.88 113 LYS A O 1
ATOM 928 N N . ASP A 1 114 ? 0.496 -4.644 -17.160 1.00 97.44 114 ASP A N 1
ATOM 929 C CA . ASP A 1 114 ? 0.002 -3.512 -16.362 1.00 97.44 114 ASP A CA 1
ATOM 930 C C . ASP A 1 114 ? -1.523 -3.610 -16.140 1.00 97.44 114 ASP A C 1
ATOM 932 O O . ASP A 1 114 ? -2.000 -3.385 -15.024 1.00 97.44 114 ASP A O 1
ATOM 936 N N . PHE A 1 115 ? -2.306 -3.977 -17.161 1.00 98.19 115 PHE A N 1
ATOM 937 C CA . PHE A 1 115 ? -3.755 -4.170 -17.018 1.00 98.19 115 PHE A CA 1
ATOM 938 C C . PHE A 1 115 ? -4.110 -5.363 -16.125 1.00 98.19 115 PHE A C 1
ATOM 940 O O . PHE A 1 115 ? -5.000 -5.247 -15.277 1.00 98.19 115 PHE A O 1
ATOM 947 N N . GLN A 1 116 ? -3.399 -6.483 -16.262 1.00 98.44 116 GLN A N 1
ATOM 948 C CA . GLN A 1 116 ? -3.587 -7.663 -15.415 1.00 98.44 116 GLN A CA 1
ATOM 949 C C . GLN A 1 116 ? -3.318 -7.349 -13.939 1.00 98.44 116 GLN A C 1
ATOM 951 O O . GLN A 1 116 ? -4.151 -7.659 -13.085 1.00 98.44 116 GLN A O 1
ATOM 956 N N . LEU A 1 117 ? -2.210 -6.668 -13.631 1.00 98.31 117 LEU A N 1
ATOM 957 C CA . LEU A 1 117 ? -1.863 -6.278 -12.259 1.00 98.31 117 LEU A CA 1
ATOM 958 C C . LEU A 1 117 ? -2.907 -5.328 -11.652 1.00 98.31 117 LEU A C 1
ATOM 960 O O . LEU A 1 117 ? -3.305 -5.493 -10.499 1.00 98.31 117 LEU A O 1
ATOM 964 N N . ARG A 1 118 ? -3.440 -4.385 -12.441 1.00 97.44 118 ARG A N 1
ATOM 965 C CA . ARG A 1 118 ? -4.537 -3.501 -12.003 1.00 97.44 118 ARG A CA 1
ATOM 966 C C . ARG A 1 118 ? -5.820 -4.271 -11.705 1.00 97.44 118 ARG A C 1
ATOM 968 O O . ARG A 1 118 ? -6.499 -3.967 -10.722 1.00 97.44 118 ARG A O 1
ATOM 975 N N . GLN A 1 119 ? -6.158 -5.262 -12.528 1.00 98.44 119 GLN A N 1
ATOM 976 C CA . GLN A 1 119 ? -7.311 -6.127 -12.282 1.00 98.44 119 GLN A CA 1
ATOM 977 C C . GLN A 1 119 ? -7.124 -6.935 -10.992 1.00 98.44 119 GLN A C 1
ATOM 979 O O . GLN A 1 119 ? -8.034 -6.978 -10.164 1.00 98.44 119 GLN A O 1
ATOM 984 N N . GLN A 1 120 ? -5.937 -7.506 -10.779 1.00 98.25 120 GLN A N 1
ATOM 985 C CA . GLN A 1 120 ? -5.599 -8.219 -9.546 1.00 98.25 120 GLN A CA 1
ATOM 986 C C . GLN A 1 120 ? -5.689 -7.306 -8.318 1.00 98.25 120 GLN A C 1
ATOM 988 O O . GLN A 1 120 ? -6.274 -7.697 -7.309 1.00 98.25 120 GLN A O 1
ATOM 993 N N . ALA A 1 121 ? -5.189 -6.069 -8.402 1.00 97.00 121 ALA A N 1
ATOM 994 C CA . ALA A 1 121 ? -5.287 -5.095 -7.316 1.00 97.00 121 ALA A CA 1
ATOM 995 C C . ALA A 1 121 ? -6.748 -4.753 -6.976 1.00 97.00 121 ALA A C 1
ATOM 997 O O . ALA A 1 121 ? -7.107 -4.630 -5.801 1.00 97.00 121 ALA A O 1
ATOM 998 N N . LEU A 1 122 ? -7.613 -4.626 -7.988 1.00 97.88 122 LEU A N 1
ATOM 999 C CA . LEU A 1 122 ? -9.038 -4.377 -7.779 1.00 97.88 122 LEU A CA 1
ATOM 1000 C C . LEU A 1 122 ? -9.727 -5.572 -7.108 1.00 97.88 122 LEU A C 1
ATOM 1002 O O . LEU A 1 122 ? -10.409 -5.388 -6.101 1.00 97.88 122 LEU A O 1
ATOM 1006 N N . GLN A 1 123 ? -9.495 -6.788 -7.605 1.00 98.31 123 GLN A N 1
ATOM 1007 C CA . GLN A 1 123 ? -10.028 -8.018 -7.008 1.00 98.31 123 GLN A CA 1
ATOM 1008 C C . GLN A 1 123 ? -9.553 -8.198 -5.561 1.00 98.31 123 GLN A C 1
ATOM 1010 O O . GLN A 1 123 ? -10.333 -8.559 -4.676 1.00 98.31 123 GLN A O 1
ATOM 1015 N N . LEU A 1 124 ? -8.281 -7.889 -5.294 1.00 97.94 124 LEU A N 1
ATOM 1016 C CA . LEU A 1 124 ? -7.717 -7.885 -3.950 1.00 97.94 124 LEU A CA 1
ATOM 1017 C C . LEU A 1 124 ? -8.482 -6.911 -3.048 1.00 97.94 124 LEU A C 1
ATOM 1019 O O . LEU A 1 124 ? -8.917 -7.273 -1.952 1.00 97.94 124 LEU A O 1
ATOM 1023 N N . LYS A 1 125 ? -8.701 -5.683 -3.524 1.00 96.12 125 LYS A N 1
ATOM 1024 C CA . LYS A 1 125 ? -9.445 -4.665 -2.785 1.00 96.12 125 LYS A CA 1
ATOM 1025 C C . LYS A 1 125 ? -10.881 -5.102 -2.503 1.00 96.12 125 LYS A C 1
ATOM 1027 O O . LYS A 1 125 ? -11.347 -4.916 -1.382 1.00 96.12 125 LYS A O 1
ATOM 1032 N N . GLU A 1 126 ? -11.572 -5.708 -3.464 1.00 97.50 126 GLU A N 1
ATOM 1033 C CA . GLU A 1 126 ? -12.924 -6.248 -3.275 1.00 97.50 126 GLU A CA 1
ATOM 1034 C C . GLU A 1 126 ? -12.958 -7.348 -2.209 1.00 97.50 126 GLU A C 1
ATOM 1036 O O . GLU A 1 126 ? -13.754 -7.265 -1.265 1.00 97.50 126 GLU A O 1
ATOM 1041 N N . LYS A 1 127 ? -12.049 -8.329 -2.310 1.00 98.12 127 LYS A N 1
ATOM 1042 C CA . LYS A 1 127 ? -11.880 -9.417 -1.335 1.00 98.12 127 LYS A CA 1
ATOM 1043 C C . LYS A 1 127 ? -11.713 -8.857 0.075 1.00 98.12 127 LYS A C 1
ATOM 1045 O O . LYS A 1 127 ? -12.471 -9.216 0.977 1.00 98.12 127 LYS A O 1
ATOM 1050 N N . TYR A 1 128 ? -10.752 -7.959 0.281 1.00 98.06 128 TYR A N 1
ATOM 1051 C CA . TYR A 1 128 ? -10.475 -7.428 1.616 1.00 98.06 128 TYR A CA 1
ATOM 1052 C C . TYR A 1 128 ? -11.533 -6.447 2.100 1.00 98.06 128 TYR A C 1
ATOM 1054 O O . TYR A 1 128 ? -11.833 -6.439 3.287 1.00 98.06 128 TYR A O 1
ATOM 1062 N N . SER A 1 129 ? -12.201 -5.713 1.210 1.00 97.19 129 SER A N 1
ATOM 1063 C CA . SER A 1 129 ? -13.356 -4.888 1.576 1.00 97.19 129 SER A CA 1
ATOM 1064 C C . SER A 1 129 ? -14.455 -5.720 2.241 1.00 97.19 129 SER A C 1
ATOM 1066 O O . SER A 1 129 ? -15.034 -5.308 3.249 1.00 97.19 129 SER A O 1
ATOM 1068 N N . GLN A 1 130 ? -14.718 -6.921 1.716 1.00 97.94 130 GLN A N 1
ATOM 1069 C CA . GLN A 1 130 ? -15.664 -7.857 2.321 1.00 97.94 130 GLN A CA 1
ATOM 1070 C C . GLN A 1 130 ? -15.170 -8.388 3.672 1.00 97.94 130 GLN A C 1
ATOM 1072 O O . GLN A 1 130 ? -15.976 -8.518 4.590 1.00 97.94 130 GLN A O 1
ATOM 1077 N N . GLN A 1 131 ? -13.872 -8.675 3.822 1.00 98.19 131 GLN A N 1
ATOM 1078 C CA . GLN A 1 131 ? -13.314 -9.143 5.098 1.00 98.19 131 GLN A CA 1
ATOM 1079 C C . GLN A 1 131 ? -13.310 -8.041 6.164 1.00 98.19 131 GLN A C 1
ATOM 1081 O O . GLN A 1 131 ? -13.721 -8.288 7.294 1.00 98.19 131 GLN A O 1
ATOM 1086 N N . PHE A 1 132 ? -12.941 -6.809 5.807 1.00 98.25 132 PHE A N 1
ATOM 1087 C CA . PHE A 1 132 ? -12.958 -5.671 6.723 1.00 98.25 132 PHE A CA 1
ATOM 1088 C C . PHE A 1 132 ? -14.364 -5.395 7.254 1.00 98.25 132 PHE A C 1
ATOM 1090 O O . PHE A 1 132 ? -14.528 -5.210 8.456 1.00 98.25 132 PHE A O 1
ATOM 1097 N N . ARG A 1 133 ? -15.400 -5.475 6.406 1.00 97.75 133 ARG A N 1
ATOM 1098 C CA . ARG A 1 133 ? -16.800 -5.310 6.841 1.00 97.75 133 ARG A CA 1
ATOM 1099 C C . ARG A 1 133 ? -17.276 -6.350 7.863 1.00 97.75 133 ARG A C 1
ATOM 1101 O O . ARG A 1 133 ? -18.291 -6.119 8.511 1.00 97.75 133 ARG A O 1
ATOM 1108 N N . LYS A 1 134 ? -16.581 -7.484 8.016 1.00 97.75 134 LYS A N 1
ATOM 1109 C CA . LYS A 1 134 ? -16.894 -8.489 9.049 1.00 97.75 134 LYS A CA 1
ATOM 1110 C C . LYS A 1 134 ? -16.291 -8.150 10.411 1.00 97.75 134 LYS A C 1
ATOM 1112 O O . LYS A 1 134 ? -16.748 -8.683 11.417 1.00 97.75 134 LYS A O 1
ATOM 1117 N N . VAL A 1 135 ? -15.246 -7.322 10.442 1.00 97.69 135 VAL A N 1
ATOM 1118 C CA . VAL A 1 135 ? -14.467 -7.035 11.658 1.00 97.69 135 VAL A CA 1
ATOM 1119 C C . VAL A 1 135 ? -14.610 -5.594 12.137 1.00 97.69 135 VAL A C 1
ATOM 1121 O O . VAL A 1 135 ? -14.429 -5.349 13.325 1.00 97.69 135 VAL A O 1
ATOM 1124 N N . ILE A 1 136 ? -14.968 -4.666 11.244 1.00 96.94 136 ILE A N 1
ATOM 1125 C CA . ILE A 1 136 ? -15.215 -3.254 11.549 1.00 96.94 136 ILE A CA 1
ATOM 1126 C C . ILE A 1 136 ? -16.443 -2.719 10.780 1.00 96.94 136 ILE A C 1
ATOM 1128 O O . ILE A 1 136 ? -16.760 -3.216 9.695 1.00 96.94 136 ILE A O 1
ATOM 1132 N N . PRO A 1 137 ? -17.133 -1.679 11.289 1.00 97.75 137 PRO A N 1
ATOM 1133 C CA . PRO A 1 137 ? -18.270 -1.054 10.611 1.00 97.75 137 PRO A CA 1
ATOM 1134 C C . PRO A 1 137 ? -17.935 -0.489 9.222 1.00 97.75 137 PRO A C 1
ATOM 1136 O O . PRO A 1 137 ? -16.865 0.082 9.009 1.00 97.75 137 PRO A O 1
ATOM 1139 N N . SER A 1 138 ? -18.893 -0.531 8.287 1.00 97.31 138 SER A N 1
ATOM 1140 C CA . SER A 1 138 ? -18.702 -0.077 6.895 1.00 97.31 138 SER A CA 1
ATOM 1141 C C . SER A 1 138 ? -18.204 1.367 6.757 1.00 97.31 138 SER A C 1
ATOM 1143 O O . SER A 1 138 ? -17.416 1.652 5.858 1.00 97.31 138 SER A O 1
ATOM 1145 N N . HIS A 1 139 ? -18.611 2.282 7.643 1.00 96.75 139 HIS A N 1
ATOM 1146 C CA . HIS A 1 139 ? -18.120 3.665 7.613 1.00 96.75 139 HIS A CA 1
ATOM 1147 C C . HIS A 1 139 ? -16.619 3.748 7.947 1.00 96.75 139 HIS A C 1
ATOM 1149 O O . HIS A 1 139 ? -15.898 4.525 7.323 1.00 96.75 139 HIS A O 1
ATOM 1155 N N . LYS A 1 140 ? -16.119 2.896 8.857 1.00 97.31 140 LYS A N 1
ATOM 1156 C CA . LYS A 1 140 ? -14.683 2.783 9.154 1.00 97.31 140 LYS A CA 1
ATOM 1157 C C . LYS A 1 140 ? -13.926 2.132 7.999 1.00 97.31 140 LYS A C 1
ATOM 1159 O O . LYS A 1 140 ? -12.819 2.555 7.700 1.00 97.31 140 LYS A O 1
ATOM 1164 N N . VAL A 1 141 ? -14.533 1.181 7.282 1.00 97.62 141 VAL A N 1
ATOM 1165 C CA . VAL A 1 141 ? -13.954 0.627 6.039 1.00 97.62 141 VAL A CA 1
ATOM 1166 C C . VAL A 1 141 ? -13.812 1.707 4.960 1.00 97.62 141 VAL A C 1
ATOM 1168 O O . VAL A 1 141 ? -12.787 1.786 4.287 1.00 97.62 141 VAL A O 1
ATOM 1171 N N . ALA A 1 142 ? -14.814 2.575 4.794 1.00 96.06 142 ALA A N 1
ATOM 1172 C CA . ALA A 1 142 ? -14.713 3.703 3.869 1.00 96.06 142 ALA A CA 1
ATOM 1173 C C . ALA A 1 142 ? -13.601 4.681 4.291 1.00 96.06 142 ALA A C 1
ATOM 1175 O O . ALA A 1 142 ? -12.783 5.082 3.457 1.00 96.06 142 ALA A O 1
ATOM 1176 N N . LYS A 1 143 ? -13.532 5.002 5.592 1.00 97.44 143 LYS A N 1
ATOM 1177 C CA . LYS A 1 143 ? -12.489 5.857 6.169 1.00 97.44 143 LYS A CA 1
ATOM 1178 C C . LYS A 1 143 ? -11.094 5.252 6.010 1.00 97.44 143 LYS A C 1
ATOM 1180 O O . LYS A 1 143 ? -10.185 5.989 5.660 1.00 97.44 143 LYS A O 1
ATOM 1185 N N . LEU A 1 144 ? -10.934 3.934 6.155 1.00 96.88 144 LEU A N 1
ATOM 1186 C CA . LEU A 1 144 ? -9.670 3.225 5.924 1.00 96.88 144 LEU A CA 1
ATOM 1187 C C . LEU A 1 144 ? -9.111 3.553 4.544 1.00 96.88 144 LEU A C 1
ATOM 1189 O O . LEU A 1 144 ? -8.016 4.094 4.441 1.00 96.88 144 LEU A O 1
ATOM 1193 N N . TYR A 1 145 ? -9.888 3.313 3.487 1.00 94.62 145 TYR A N 1
ATOM 1194 C CA . TYR A 1 145 ? -9.409 3.570 2.130 1.00 94.62 145 TYR A CA 1
ATOM 1195 C C . TYR A 1 145 ? -9.127 5.048 1.867 1.00 94.62 145 TYR A C 1
ATOM 1197 O O . TYR A 1 145 ? -8.273 5.367 1.041 1.00 94.62 145 TYR A O 1
ATOM 1205 N N . GLN A 1 146 ? -9.875 5.956 2.496 1.00 95.62 146 GLN A N 1
ATOM 1206 C CA . GLN A 1 146 ? -9.583 7.385 2.427 1.00 95.62 146 GLN A CA 1
ATOM 1207 C C . GLN A 1 146 ? -8.237 7.694 3.091 1.00 95.62 146 GLN A C 1
ATOM 1209 O O . GLN A 1 146 ? -7.372 8.289 2.455 1.00 95.62 146 GLN A O 1
ATOM 1214 N N . SER A 1 147 ? -8.047 7.236 4.326 1.00 96.06 147 SER A N 1
ATOM 1215 C CA . SER A 1 147 ? -6.843 7.466 5.117 1.00 96.06 147 SER A CA 1
ATOM 1216 C C . SER A 1 147 ? -5.600 6.843 4.486 1.00 96.06 147 SER A C 1
ATOM 1218 O O . SER A 1 147 ? -4.545 7.461 4.498 1.00 96.06 147 SER A O 1
ATOM 1220 N N . GLU A 1 148 ? -5.699 5.677 3.850 1.00 93.75 148 GLU A N 1
ATOM 1221 C CA . GLU A 1 148 ? -4.576 5.110 3.094 1.00 93.75 148 GLU A CA 1
ATOM 1222 C C . GLU A 1 148 ? -4.159 5.990 1.911 1.00 93.75 148 GLU A C 1
ATOM 1224 O O . GLU A 1 148 ? -2.967 6.202 1.689 1.00 93.75 148 GLU A O 1
ATOM 1229 N N . ARG A 1 149 ? -5.126 6.532 1.157 1.00 93.19 149 ARG A N 1
ATOM 1230 C CA . ARG A 1 149 ? -4.825 7.458 0.054 1.00 93.19 149 ARG A CA 1
ATOM 1231 C C . ARG A 1 149 ? -4.175 8.734 0.573 1.00 93.19 149 ARG A C 1
ATOM 1233 O O . ARG A 1 149 ? -3.177 9.165 0.008 1.00 93.19 149 ARG A O 1
ATOM 1240 N N . GLU A 1 150 ? -4.726 9.312 1.637 1.00 94.25 150 GLU A N 1
ATOM 1241 C CA . GLU A 1 150 ? -4.182 10.508 2.289 1.00 94.25 150 GLU A CA 1
ATOM 1242 C C . GLU A 1 150 ? -2.749 10.265 2.774 1.00 94.25 150 GLU A C 1
ATOM 1244 O O . GLU A 1 150 ? -1.850 11.019 2.408 1.00 94.25 150 GLU A O 1
ATOM 1249 N N . PHE A 1 151 ? -2.508 9.160 3.485 1.00 92.62 151 PHE A N 1
ATOM 1250 C CA . PHE A 1 151 ? -1.178 8.783 3.957 1.00 92.62 151 PHE A CA 1
ATOM 1251 C C . PHE A 1 151 ? -0.179 8.636 2.807 1.00 92.62 151 PHE A C 1
ATOM 1253 O O . PHE A 1 151 ? 0.903 9.214 2.858 1.00 92.62 151 PHE A O 1
ATOM 1260 N N . ASN A 1 152 ? -0.546 7.911 1.747 1.00 89.25 152 ASN A N 1
ATOM 1261 C CA . ASN A 1 152 ? 0.336 7.704 0.601 1.00 89.25 152 ASN A CA 1
ATOM 1262 C C . ASN A 1 152 ? 0.662 9.026 -0.113 1.00 89.25 152 ASN A C 1
ATOM 1264 O O . ASN A 1 152 ? 1.814 9.252 -0.477 1.00 89.25 152 ASN A O 1
ATOM 1268 N N . MET A 1 153 ? -0.318 9.922 -0.277 1.00 89.88 153 MET A N 1
ATOM 1269 C CA . MET A 1 153 ? -0.086 11.247 -0.862 1.00 89.88 153 MET A CA 1
ATOM 1270 C C . MET A 1 153 ? 0.865 12.085 -0.002 1.00 89.88 153 MET A C 1
ATOM 1272 O O . MET A 1 153 ? 1.834 12.638 -0.523 1.00 89.88 153 MET A O 1
ATOM 1276 N N . THR A 1 154 ? 0.622 12.159 1.309 1.00 86.75 154 THR A N 1
ATOM 1277 C CA . THR A 1 154 ? 1.459 12.938 2.232 1.00 86.75 154 THR A CA 1
ATOM 1278 C C . THR A 1 154 ? 2.870 12.363 2.339 1.00 86.75 154 THR A C 1
ATOM 1280 O O . THR A 1 154 ? 3.838 13.121 2.339 1.00 86.75 154 THR A O 1
ATOM 1283 N N . LEU A 1 155 ? 3.014 11.034 2.371 1.00 85.31 155 LEU A N 1
ATOM 1284 C CA . LEU A 1 155 ? 4.316 10.373 2.415 1.00 85.31 155 LEU A CA 1
ATOM 1285 C C . LEU A 1 155 ? 5.146 10.707 1.171 1.00 85.31 155 LEU A C 1
ATOM 1287 O O . LEU A 1 155 ? 6.309 11.077 1.299 1.00 85.31 155 LEU A O 1
ATOM 1291 N N . ILE A 1 156 ? 4.548 10.631 -0.021 1.00 75.38 156 ILE A N 1
ATOM 1292 C CA . ILE A 1 156 ? 5.225 10.981 -1.277 1.00 75.38 156 ILE A CA 1
ATOM 1293 C C . ILE A 1 156 ? 5.659 12.453 -1.268 1.00 75.38 156 ILE A C 1
ATOM 1295 O O . ILE A 1 156 ? 6.796 12.760 -1.625 1.00 75.38 156 ILE A O 1
ATOM 1299 N N . GLN A 1 157 ? 4.788 13.364 -0.825 1.00 83.12 157 GLN A N 1
ATOM 1300 C CA . GLN A 1 157 ? 5.114 14.791 -0.728 1.00 83.12 157 GLN A CA 1
ATOM 1301 C C . GLN A 1 157 ? 6.296 15.053 0.212 1.00 83.12 157 GLN A C 1
ATOM 1303 O O . GLN A 1 157 ? 7.208 15.802 -0.137 1.00 83.12 157 GLN A O 1
ATOM 1308 N N . GLU A 1 158 ? 6.308 14.420 1.384 1.00 81.06 158 GLU A N 1
ATOM 1309 C CA . GLU A 1 158 ? 7.374 14.597 2.370 1.00 81.06 158 GLU A CA 1
ATOM 1310 C C . GLU A 1 158 ? 8.700 13.978 1.899 1.00 81.06 158 GLU A C 1
ATOM 1312 O O . GLU A 1 158 ? 9.759 14.587 2.061 1.00 81.06 158 GLU A O 1
ATOM 1317 N N . LEU A 1 159 ? 8.659 12.810 1.248 1.00 77.19 159 LEU A N 1
ATOM 1318 C CA . LEU A 1 159 ? 9.844 12.192 0.646 1.00 77.19 159 LEU A CA 1
ATOM 1319 C C . LEU A 1 159 ? 10.452 13.083 -0.447 1.00 77.19 159 LEU A C 1
ATOM 1321 O O . LEU A 1 159 ? 11.659 13.332 -0.427 1.00 77.19 159 LEU A O 1
ATOM 1325 N N . HIS A 1 160 ? 9.629 13.634 -1.344 1.00 75.50 160 HIS A N 1
ATOM 1326 C CA . HIS A 1 160 ? 10.095 14.580 -2.363 1.00 75.50 160 HIS A CA 1
ATOM 1327 C C . HIS A 1 160 ? 10.655 15.869 -1.746 1.00 75.50 160 HIS A C 1
ATOM 1329 O O . HIS A 1 160 ? 11.689 16.372 -2.185 1.00 75.50 160 HIS A O 1
ATOM 1335 N N . ARG A 1 161 ? 10.022 16.400 -0.690 1.00 80.44 161 ARG A N 1
ATOM 1336 C CA . ARG A 1 161 ? 10.506 17.598 0.011 1.00 80.44 161 ARG A CA 1
ATOM 1337 C C . ARG A 1 161 ? 11.903 17.387 0.597 1.00 80.44 161 ARG A C 1
ATOM 1339 O O . ARG A 1 161 ? 12.752 18.265 0.456 1.00 80.44 161 ARG A O 1
ATOM 1346 N N . ARG A 1 162 ? 12.156 16.234 1.222 1.00 75.81 162 ARG A N 1
ATOM 1347 C CA . ARG A 1 162 ? 13.469 15.891 1.800 1.00 75.81 162 ARG A CA 1
ATOM 1348 C C . ARG A 1 162 ? 14.555 15.741 0.738 1.00 75.81 162 ARG A C 1
ATOM 1350 O O . ARG A 1 162 ? 15.658 16.242 0.936 1.00 75.81 162 ARG A O 1
ATOM 1357 N N . GLN A 1 163 ? 14.234 15.117 -0.396 1.00 72.25 163 GLN A N 1
ATOM 1358 C CA . GLN A 1 163 ? 15.157 15.010 -1.533 1.00 72.25 163 GLN A CA 1
ATOM 1359 C C . GLN 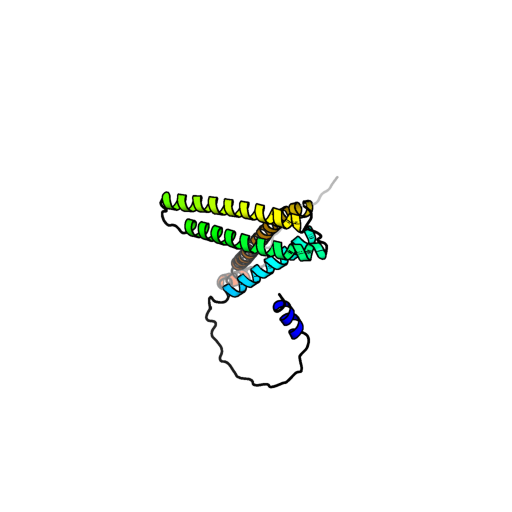A 1 163 ? 15.538 16.395 -2.088 1.00 72.25 163 GLN A C 1
ATOM 1361 O O . GLN A 1 163 ? 16.716 16.683 -2.313 1.00 72.25 163 GLN A O 1
ATOM 1366 N N . ASN A 1 164 ? 14.561 17.293 -2.229 1.00 70.75 164 ASN A N 1
ATOM 1367 C CA . ASN A 1 164 ? 14.797 18.646 -2.739 1.00 70.75 164 ASN A CA 1
ATOM 1368 C C . ASN A 1 164 ? 15.561 19.535 -1.739 1.00 70.75 164 ASN A C 1
ATOM 1370 O O . ASN A 1 164 ? 16.410 20.327 -2.148 1.00 70.75 164 ASN A O 1
ATOM 1374 N N . ALA A 1 165 ? 15.310 19.387 -0.433 1.00 70.81 165 ALA A N 1
ATOM 1375 C CA . ALA A 1 165 ? 16.016 20.134 0.612 1.00 70.81 165 ALA A CA 1
ATOM 1376 C C . ALA A 1 165 ? 17.519 19.799 0.656 1.00 70.81 165 ALA A C 1
ATOM 1378 O O . ALA A 1 165 ? 18.344 20.712 0.661 1.00 70.81 165 ALA A O 1
ATOM 1379 N N . GLY A 1 166 ? 17.884 18.513 0.573 1.00 60.88 166 GLY A N 1
ATOM 1380 C CA . GLY A 1 166 ? 19.291 18.094 0.511 1.00 60.88 166 GLY A CA 1
ATOM 1381 C C . GLY A 1 166 ? 20.013 18.539 -0.770 1.00 60.88 166 GLY A C 1
ATOM 1382 O O . GLY A 1 166 ? 21.222 18.762 -0.763 1.00 60.88 166 GLY A O 1
ATOM 1383 N N . THR A 1 167 ? 19.284 18.727 -1.872 1.00 58.28 167 THR A N 1
ATOM 1384 C CA . THR A 1 167 ? 19.856 19.210 -3.142 1.00 58.28 167 THR A CA 1
ATOM 1385 C C . THR A 1 167 ? 20.124 20.722 -3.103 1.00 58.28 167 THR A C 1
ATOM 1387 O O . THR A 1 167 ? 21.169 21.182 -3.566 1.00 58.28 167 THR A O 1
ATOM 1390 N N . ASN A 1 168 ? 19.231 21.503 -2.484 1.00 57.69 168 ASN A N 1
ATOM 1391 C CA . ASN A 1 168 ? 19.383 22.956 -2.370 1.00 57.69 168 ASN A CA 1
ATOM 1392 C C . ASN A 1 168 ? 20.486 23.385 -1.386 1.00 57.69 168 ASN A C 1
ATOM 1394 O O . ASN A 1 168 ? 21.206 24.334 -1.684 1.00 57.69 168 ASN A O 1
ATOM 1398 N N . GLU A 1 169 ? 20.683 22.692 -0.259 1.00 57.28 169 GLU A N 1
ATOM 1399 C CA . GLU A 1 169 ? 21.766 23.018 0.691 1.00 57.28 169 GLU A CA 1
ATOM 1400 C C . GLU A 1 169 ? 23.164 22.834 0.080 1.00 57.28 169 GLU A C 1
ATOM 1402 O O . GLU A 1 169 ? 24.048 23.676 0.267 1.00 57.28 169 GLU A O 1
ATOM 1407 N N . ASN A 1 170 ? 23.347 21.780 -0.721 1.00 57.59 170 ASN A N 1
ATOM 1408 C CA . ASN A 1 170 ? 24.590 21.538 -1.450 1.00 57.59 170 ASN A CA 1
ATOM 1409 C C . ASN A 1 170 ? 24.864 22.630 -2.496 1.00 57.59 170 ASN A C 1
ATOM 1411 O O . ASN A 1 170 ? 26.004 23.077 -2.633 1.00 57.59 170 ASN A O 1
ATOM 1415 N N . ASN A 1 171 ? 23.827 23.107 -3.190 1.00 59.41 171 ASN A N 1
ATOM 1416 C CA . ASN A 1 171 ? 23.954 24.206 -4.148 1.00 59.41 171 ASN A CA 1
ATOM 1417 C C . ASN A 1 171 ? 24.292 25.535 -3.452 1.00 59.41 171 ASN A C 1
ATOM 1419 O O . ASN A 1 171 ? 25.186 26.252 -3.894 1.00 59.41 171 ASN A O 1
ATOM 1423 N N . ILE A 1 172 ? 23.648 25.840 -2.321 1.00 61.50 172 ILE A N 1
ATOM 1424 C CA . ILE A 1 172 ? 23.900 27.068 -1.548 1.00 61.50 172 ILE A CA 1
ATOM 1425 C C . ILE A 1 172 ? 25.333 27.088 -0.988 1.00 61.50 172 ILE A C 1
ATOM 1427 O O . ILE A 1 172 ? 26.003 28.118 -1.062 1.00 61.50 172 ILE A O 1
ATOM 1431 N N . GLN A 1 173 ? 25.856 25.958 -0.496 1.00 59.06 173 GLN A N 1
ATOM 1432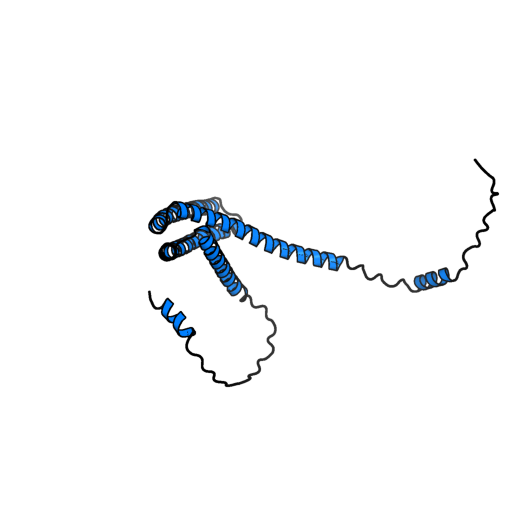 C CA . GLN A 1 173 ? 27.255 25.871 -0.055 1.00 59.06 173 GLN A CA 1
ATOM 1433 C C . GLN A 1 173 ? 28.260 25.970 -1.208 1.00 59.06 173 GLN A C 1
ATOM 1435 O O . GLN A 1 173 ? 29.344 26.522 -1.016 1.00 59.06 173 GLN A O 1
ATOM 1440 N N . GLN A 1 174 ? 27.933 25.464 -2.400 1.00 56.62 174 GLN A N 1
ATOM 1441 C CA . GLN A 1 174 ? 28.798 25.613 -3.574 1.00 56.62 174 GLN A CA 1
ATOM 1442 C C . GLN A 1 174 ? 28.836 27.057 -4.081 1.00 56.62 174 GLN A C 1
ATOM 1444 O O . GLN A 1 174 ? 29.929 27.568 -4.321 1.00 56.62 174 GLN A O 1
ATOM 1449 N N . VAL A 1 175 ? 27.690 27.742 -4.148 1.00 57.72 175 VAL A N 1
ATOM 1450 C CA . VAL A 1 175 ? 27.623 29.167 -4.514 1.00 57.72 175 VAL A CA 1
ATOM 1451 C C . VAL A 1 175 ? 28.384 30.018 -3.491 1.00 57.72 175 VAL A C 1
ATOM 1453 O O . VAL A 1 175 ? 29.235 30.810 -3.877 1.00 57.72 175 VAL A O 1
ATOM 1456 N N . GLN A 1 176 ? 28.222 29.774 -2.186 1.00 57.50 176 GLN A N 1
ATOM 1457 C CA . GLN A 1 176 ? 28.978 30.497 -1.148 1.00 57.50 176 GLN A CA 1
ATOM 1458 C C . GLN A 1 176 ? 30.489 30.193 -1.152 1.00 57.50 176 GLN A C 1
ATOM 1460 O O . GLN A 1 176 ? 31.297 31.058 -0.808 1.00 57.50 176 GLN A O 1
ATOM 1465 N N . ARG A 1 177 ? 30.915 28.986 -1.555 1.00 57.28 177 ARG A N 1
ATOM 1466 C CA . ARG A 1 177 ? 32.345 28.663 -1.745 1.00 57.28 177 ARG A CA 1
ATOM 1467 C C . ARG A 1 177 ? 32.938 29.346 -2.977 1.00 57.28 177 ARG A C 1
ATOM 1469 O O . ARG A 1 177 ? 34.118 29.693 -2.938 1.00 57.28 177 ARG A O 1
ATOM 1476 N N . GLN A 1 178 ? 32.144 29.520 -4.033 1.00 54.91 178 GLN A N 1
ATOM 1477 C CA . GLN A 1 178 ? 32.535 30.209 -5.266 1.00 54.91 178 GLN A CA 1
ATOM 1478 C C . GLN A 1 178 ? 32.503 31.740 -5.120 1.00 54.91 178 GLN A C 1
ATOM 1480 O O . GLN A 1 178 ? 33.321 32.417 -5.734 1.00 54.91 178 GLN A O 1
ATOM 1485 N N . GLU A 1 179 ? 31.637 32.281 -4.258 1.00 52.84 179 GLU A N 1
ATOM 1486 C CA . GLU A 1 179 ? 31.529 33.717 -3.961 1.00 52.84 179 GLU A CA 1
ATOM 1487 C C . GLU A 1 179 ? 32.438 34.205 -2.824 1.00 52.84 179 GLU A C 1
ATOM 1489 O O . GLU A 1 179 ? 32.394 35.387 -2.473 1.00 52.84 179 GLU A O 1
ATOM 1494 N N . ARG A 1 180 ? 33.320 33.358 -2.263 1.00 50.91 180 ARG A N 1
ATOM 1495 C CA . ARG A 1 180 ? 34.430 33.894 -1.459 1.00 50.91 180 ARG A CA 1
ATOM 1496 C C . ARG A 1 180 ? 35.175 34.895 -2.346 1.00 50.91 180 ARG A C 1
ATOM 1498 O O . ARG A 1 180 ? 35.676 34.473 -3.390 1.00 50.91 180 ARG A O 1
ATOM 1505 N N . PRO A 1 181 ? 35.253 36.191 -1.977 1.00 52.88 181 PRO A N 1
ATOM 1506 C CA . PRO A 1 181 ? 35.955 37.169 -2.788 1.00 52.88 181 PRO A CA 1
ATOM 1507 C C . PRO A 1 181 ? 37.350 36.620 -3.022 1.00 52.88 181 PRO A C 1
ATOM 1509 O O . PRO A 1 181 ? 38.036 36.317 -2.044 1.00 52.88 181 PRO A O 1
ATOM 1512 N N . GLN A 1 182 ? 37.731 36.437 -4.290 1.00 53.47 182 GLN A N 1
ATOM 1513 C CA . GLN A 1 182 ? 39.101 36.101 -4.658 1.00 53.47 182 GLN A CA 1
ATOM 1514 C C . GLN A 1 182 ? 39.996 36.989 -3.807 1.00 53.47 182 GLN A C 1
ATOM 1516 O O . GLN A 1 182 ? 39.892 38.216 -3.899 1.00 53.47 182 GLN A O 1
ATOM 1521 N N . GLU A 1 183 ? 40.758 36.371 -2.907 1.00 55.88 183 GLU A N 1
ATOM 1522 C CA . GLU A 1 183 ? 41.652 37.056 -1.989 1.00 55.88 183 GLU A CA 1
ATOM 1523 C C . GLU A 1 183 ? 42.461 38.026 -2.842 1.00 55.88 183 GLU A C 1
ATOM 1525 O O . GLU A 1 183 ? 43.232 37.590 -3.701 1.00 55.88 183 GLU A O 1
ATOM 1530 N N . ARG A 1 184 ? 42.144 39.331 -2.760 1.00 59.59 184 ARG A N 1
ATOM 1531 C CA . ARG A 1 184 ? 42.652 40.307 -3.728 1.00 59.59 184 ARG A CA 1
ATOM 1532 C C . ARG A 1 184 ? 44.161 40.236 -3.621 1.00 59.59 184 ARG A C 1
ATOM 1534 O O . ARG A 1 184 ? 44.714 40.670 -2.611 1.00 59.59 184 ARG A O 1
ATOM 1541 N N . LYS A 1 185 ? 44.802 39.640 -4.632 1.00 60.72 185 LYS A N 1
ATOM 1542 C CA . LYS A 1 185 ? 46.249 39.431 -4.663 1.00 60.72 185 LYS A CA 1
ATOM 1543 C C . LYS A 1 185 ? 46.888 40.758 -4.245 1.00 60.72 185 LYS A C 1
ATOM 1545 O O . LYS A 1 185 ? 46.517 41.784 -4.827 1.00 60.72 185 LYS A O 1
ATOM 1550 N N . PRO A 1 186 ? 47.748 40.783 -3.210 1.00 61.31 186 PRO A N 1
ATOM 1551 C CA . PRO A 1 186 ? 48.226 42.040 -2.651 1.00 61.31 186 PRO A CA 1
ATOM 1552 C C . PRO A 1 186 ? 48.811 42.882 -3.780 1.00 61.31 186 PRO A C 1
ATOM 1554 O O . PRO A 1 186 ? 49.550 42.338 -4.606 1.00 61.31 186 PRO A O 1
ATOM 1557 N N . LEU A 1 187 ? 48.452 44.176 -3.837 1.00 63.22 187 LEU A N 1
ATOM 1558 C CA . LEU A 1 187 ? 48.835 45.040 -4.958 1.00 63.22 187 LEU A CA 1
ATOM 1559 C C . LEU A 1 187 ? 50.331 44.851 -5.275 1.00 63.22 187 LEU A C 1
ATOM 1561 O O . LEU A 1 187 ? 51.145 44.754 -4.345 1.00 63.22 187 LEU A O 1
ATOM 1565 N N . PRO A 1 188 ? 50.729 44.789 -6.557 1.00 68.31 188 PRO A N 1
ATOM 1566 C CA . PRO A 1 188 ? 52.136 44.716 -6.919 1.00 68.31 188 PRO A CA 1
ATOM 1567 C C . PRO A 1 188 ? 52.922 45.798 -6.173 1.00 68.31 188 PRO A C 1
ATOM 1569 O O . PRO A 1 188 ? 52.444 46.924 -6.028 1.00 68.31 188 PRO A O 1
ATOM 1572 N N . GLN A 1 189 ? 54.109 45.449 -5.672 1.00 72.44 189 GLN A N 1
ATOM 1573 C CA . GLN A 1 189 ? 54.988 46.347 -4.907 1.00 72.44 189 GLN A CA 1
ATOM 1574 C C . GLN A 1 189 ? 55.047 47.795 -5.448 1.00 72.44 189 GLN A C 1
ATOM 1576 O O . GLN A 1 189 ? 54.882 48.707 -4.636 1.00 72.44 189 GLN A O 1
ATOM 1581 N N . PRO A 1 190 ? 55.180 48.055 -6.769 1.00 70.00 190 PRO A N 1
ATOM 1582 C CA . PRO A 1 190 ? 55.199 49.431 -7.277 1.00 70.00 190 PRO A CA 1
ATOM 1583 C C . PRO A 1 190 ? 53.905 50.211 -6.994 1.00 70.00 190 PRO A C 1
ATOM 1585 O O . PRO A 1 190 ? 53.963 51.376 -6.613 1.00 70.00 190 PRO A O 1
ATOM 1588 N N . MET A 1 191 ? 52.734 49.573 -7.075 1.00 65.75 191 MET A N 1
ATOM 1589 C CA . MET A 1 191 ? 51.458 50.240 -6.789 1.00 65.75 191 MET A CA 1
ATOM 1590 C C . MET A 1 191 ? 51.228 50.466 -5.291 1.00 65.75 191 MET A C 1
ATOM 1592 O O . MET A 1 191 ? 50.670 51.490 -4.900 1.00 65.75 191 MET A O 1
ATOM 1596 N N . ARG A 1 192 ? 51.724 49.564 -4.432 1.00 74.25 192 ARG A N 1
ATOM 1597 C CA . ARG A 1 192 ? 51.740 49.801 -2.977 1.00 74.25 192 ARG A CA 1
ATOM 1598 C C . ARG A 1 192 ? 52.618 50.993 -2.603 1.00 74.25 192 ARG A C 1
ATOM 1600 O O . ARG A 1 192 ? 52.302 51.709 -1.655 1.00 74.25 192 ARG A O 1
ATOM 1607 N N . GLN A 1 193 ? 53.714 51.204 -3.330 1.00 72.50 193 GLN A N 1
ATOM 1608 C CA . GLN A 1 193 ? 54.581 52.361 -3.126 1.00 72.50 193 GLN A CA 1
ATOM 1609 C C . GLN A 1 193 ? 53.929 53.651 -3.630 1.00 72.50 193 GLN A C 1
ATOM 1611 O O . GLN A 1 193 ? 53.967 54.642 -2.908 1.00 72.50 193 GLN A O 1
ATOM 1616 N N . MET A 1 194 ? 53.251 53.632 -4.782 1.00 64.88 194 MET A N 1
ATOM 1617 C CA . MET A 1 194 ? 52.512 54.798 -5.288 1.00 64.88 194 MET A CA 1
ATOM 1618 C C . MET A 1 194 ? 51.414 55.262 -4.326 1.00 64.88 194 MET A C 1
ATOM 1620 O O . MET A 1 194 ? 51.372 56.442 -4.002 1.00 64.88 194 MET A O 1
ATOM 1624 N N . GLN A 1 195 ? 50.608 54.352 -3.769 1.00 71.44 195 GLN A N 1
ATOM 1625 C CA . GLN A 1 195 ? 49.591 54.719 -2.767 1.00 71.44 195 GLN A CA 1
ATOM 1626 C C . GLN A 1 195 ? 50.200 55.352 -1.508 1.00 71.44 195 GLN A C 1
ATOM 1628 O O . GLN A 1 195 ? 49.629 56.271 -0.918 1.00 71.44 195 GLN A O 1
ATOM 1633 N N . ARG A 1 196 ? 51.391 54.893 -1.102 1.00 70.81 196 ARG A N 1
ATOM 1634 C CA . ARG A 1 196 ? 52.140 55.489 0.014 1.00 70.81 196 ARG A CA 1
ATOM 1635 C C . ARG A 1 196 ? 52.729 56.858 -0.329 1.00 70.81 196 ARG A C 1
ATOM 1637 O O . ARG A 1 196 ? 52.904 57.662 0.582 1.00 70.81 196 ARG A O 1
ATOM 1644 N N . MET A 1 197 ? 53.047 57.117 -1.597 1.00 66.56 197 MET A N 1
ATOM 1645 C CA . MET A 1 197 ? 53.510 58.428 -2.066 1.00 66.56 197 MET A CA 1
ATOM 1646 C C . MET A 1 197 ? 52.355 59.420 -2.219 1.00 66.56 197 MET A C 1
ATOM 1648 O O . MET A 1 197 ? 52.518 60.584 -1.872 1.00 66.56 197 MET A O 1
ATOM 1652 N N . GLU A 1 198 ? 51.184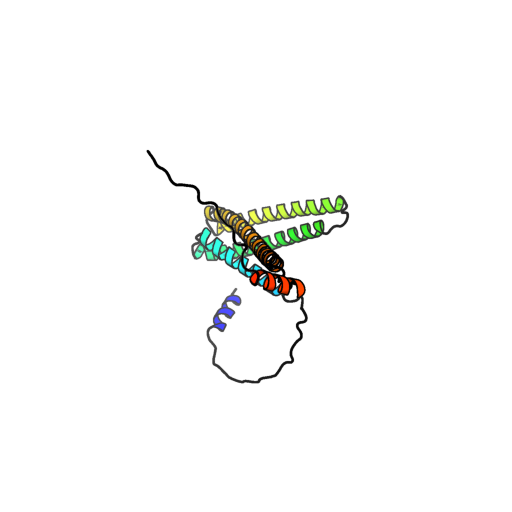 58.958 -2.660 1.00 60.84 198 GLU A N 1
ATOM 1653 C CA . GLU A 1 198 ? 49.969 59.769 -2.795 1.00 60.84 198 GLU A CA 1
ATOM 1654 C C . GLU A 1 198 ? 49.554 60.378 -1.444 1.00 60.84 198 GLU A C 1
ATOM 1656 O O . GLU A 1 198 ? 49.246 61.561 -1.355 1.00 60.84 198 GLU A O 1
ATOM 1661 N N . HIS A 1 199 ? 49.698 59.614 -0.355 1.00 62.19 199 HIS A N 1
ATOM 1662 C CA . HIS A 1 199 ? 49.467 60.087 1.018 1.00 62.19 199 HIS A CA 1
ATOM 1663 C C . HIS A 1 199 ? 50.548 61.043 1.560 1.00 62.19 199 HIS A C 1
ATOM 1665 O O . HIS A 1 199 ? 50.404 61.559 2.667 1.00 62.19 199 HIS A O 1
ATOM 1671 N N . ARG A 1 200 ? 51.650 61.263 0.829 1.00 66.44 200 ARG A N 1
ATOM 1672 C CA . ARG A 1 200 ? 52.721 62.204 1.206 1.00 66.44 200 ARG A CA 1
ATOM 1673 C C . ARG A 1 200 ? 52.687 63.516 0.421 1.00 66.44 200 ARG A C 1
ATOM 1675 O O . ARG A 1 200 ? 53.494 64.394 0.720 1.00 66.44 200 ARG A O 1
ATOM 1682 N N . MET A 1 201 ? 51.790 63.675 -0.553 1.00 59.00 201 MET A N 1
ATOM 1683 C CA . MET A 1 201 ? 51.611 64.960 -1.228 1.00 59.00 201 MET A CA 1
ATOM 1684 C C . MET A 1 201 ? 50.702 65.871 -0.390 1.00 59.00 201 MET A C 1
ATOM 1686 O O . MET A 1 201 ? 49.622 65.436 0.015 1.00 59.00 201 MET A O 1
ATOM 1690 N N . PRO A 1 202 ? 51.096 67.127 -0.106 1.00 63.06 202 PRO A N 1
ATOM 1691 C CA . PRO A 1 202 ? 50.184 68.074 0.517 1.00 63.06 202 PRO A CA 1
ATOM 1692 C C . PRO A 1 202 ? 49.019 68.352 -0.447 1.00 63.06 202 PRO A C 1
ATOM 1694 O O . PRO A 1 202 ? 49.250 68.493 -1.652 1.00 63.06 202 PRO A O 1
ATOM 1697 N N . PRO A 1 203 ? 47.770 68.418 0.048 1.00 59.22 203 PRO A N 1
ATOM 1698 C CA . PRO A 1 203 ? 46.622 68.675 -0.810 1.00 59.22 203 PRO A CA 1
ATOM 1699 C C . PRO A 1 203 ? 46.789 70.035 -1.504 1.00 59.22 203 PRO A C 1
ATOM 1701 O O . PRO A 1 203 ? 47.265 70.983 -0.872 1.00 59.22 203 PRO A O 1
ATOM 1704 N N . PRO A 1 204 ? 46.415 70.161 -2.788 1.00 60.22 204 PRO A N 1
ATOM 1705 C CA . PRO A 1 204 ? 46.577 71.415 -3.511 1.00 60.22 204 PRO A CA 1
ATOM 1706 C C . PRO A 1 204 ? 45.803 72.535 -2.809 1.00 60.22 204 PRO A C 1
ATOM 1708 O O . PRO A 1 204 ? 44.618 72.394 -2.503 1.00 60.22 204 PRO A O 1
ATOM 1711 N N . HIS A 1 205 ? 46.475 73.657 -2.543 1.00 59.75 205 HIS A N 1
ATOM 1712 C CA . HIS A 1 205 ? 45.840 74.822 -1.940 1.00 59.75 205 HIS A CA 1
ATOM 1713 C C . HIS A 1 205 ? 44.851 75.444 -2.934 1.00 59.75 205 HIS A C 1
ATOM 1715 O O . HIS A 1 205 ? 45.234 76.175 -3.845 1.00 59.75 205 HIS A O 1
ATOM 1721 N N . VAL A 1 206 ? 43.564 75.149 -2.756 1.00 63.66 206 VAL A N 1
ATOM 1722 C CA . VAL A 1 206 ? 42.475 75.772 -3.511 1.00 63.66 206 VAL A CA 1
ATOM 1723 C C . VAL A 1 206 ? 42.209 77.154 -2.914 1.00 63.66 206 VAL A C 1
ATOM 1725 O O . VAL A 1 206 ? 41.686 77.273 -1.806 1.00 63.66 206 VAL A O 1
ATOM 1728 N N . HIS A 1 207 ? 42.580 78.215 -3.632 1.00 58.72 207 HIS A N 1
ATOM 1729 C CA . HIS A 1 207 ? 42.218 79.580 -3.258 1.00 58.72 207 HIS A CA 1
ATOM 1730 C C . HIS A 1 207 ? 40.778 79.848 -3.713 1.00 58.72 207 HIS A C 1
ATOM 1732 O O . HIS A 1 207 ? 40.519 80.043 -4.898 1.00 58.72 207 HIS A O 1
ATOM 1738 N N . LEU A 1 208 ? 39.822 79.796 -2.782 1.00 57.94 208 LEU A N 1
ATOM 1739 C CA . LEU A 1 208 ? 38.423 80.109 -3.076 1.00 57.94 208 LEU A CA 1
ATOM 1740 C C . LEU A 1 208 ? 38.213 81.635 -3.065 1.00 57.94 208 LEU A C 1
ATOM 1742 O O . LEU A 1 208 ? 38.531 82.276 -2.058 1.00 57.94 208 LEU A O 1
ATOM 1746 N N . PRO A 1 209 ? 37.660 82.241 -4.132 1.00 56.62 209 PRO A N 1
ATOM 1747 C CA . PRO A 1 209 ? 37.308 83.657 -4.118 1.00 56.62 209 PRO A CA 1
ATOM 1748 C C . PRO A 1 209 ? 36.142 83.913 -3.149 1.00 56.62 209 PRO A C 1
ATOM 1750 O O . PRO A 1 209 ? 35.126 83.217 -3.175 1.00 56.62 209 PRO A O 1
ATOM 1753 N N . ARG A 1 210 ? 36.278 84.927 -2.282 1.00 63.62 210 ARG A N 1
ATOM 1754 C CA . ARG A 1 210 ? 35.199 85.377 -1.386 1.00 63.62 210 ARG A CA 1
ATOM 1755 C C . ARG A 1 210 ? 34.073 86.013 -2.204 1.00 63.62 210 ARG A C 1
ATOM 1757 O O . ARG A 1 210 ? 34.287 87.045 -2.832 1.00 63.62 210 ARG A O 1
ATOM 1764 N N . ILE A 1 211 ? 32.873 85.441 -2.130 1.00 61.28 211 ILE A N 1
ATOM 1765 C CA . ILE A 1 211 ? 31.645 86.051 -2.655 1.00 61.28 211 ILE A CA 1
ATOM 1766 C C . ILE A 1 211 ? 30.972 86.852 -1.521 1.00 61.28 211 ILE A C 1
ATOM 1768 O O . ILE A 1 211 ? 30.771 86.303 -0.431 1.00 61.28 211 ILE A O 1
ATOM 1772 N N . PRO A 1 212 ? 30.652 88.144 -1.727 1.00 58.47 212 PRO A N 1
ATOM 1773 C CA . PRO A 1 212 ? 30.070 89.001 -0.698 1.00 58.47 212 PRO A CA 1
ATOM 1774 C C . PRO A 1 212 ? 28.642 88.576 -0.324 1.00 58.47 212 PRO A C 1
ATOM 1776 O O . PRO A 1 212 ? 27.836 88.216 -1.177 1.00 58.47 212 PRO A O 1
ATOM 1779 N N . HIS A 1 213 ? 28.342 88.632 0.975 1.00 59.91 213 HIS A N 1
ATOM 1780 C CA . HIS A 1 213 ? 27.006 88.434 1.538 1.00 59.91 213 HIS A CA 1
ATOM 1781 C C . HIS A 1 213 ? 26.198 89.740 1.500 1.00 59.91 213 HIS A C 1
ATOM 1783 O O . HIS A 1 213 ? 26.680 90.775 1.957 1.00 59.91 213 HIS A O 1
ATOM 1789 N N . GLY A 1 214 ? 24.948 89.667 1.044 1.00 54.84 214 GLY A N 1
ATOM 1790 C CA . GLY A 1 214 ? 23.932 90.716 1.195 1.00 54.84 214 GLY A CA 1
ATOM 1791 C C . GLY A 1 214 ? 22.562 90.137 0.834 1.00 54.84 214 GLY A C 1
ATOM 1792 O O . GLY A 1 214 ? 22.380 89.742 -0.309 1.00 54.84 214 GLY A O 1
ATOM 1793 N N . ILE A 1 215 ? 21.734 89.769 1.826 1.00 54.28 215 ILE A N 1
ATOM 1794 C CA . ILE A 1 215 ? 20.559 90.524 2.335 1.00 54.28 215 ILE A CA 1
ATOM 1795 C C . ILE A 1 215 ? 19.524 90.738 1.212 1.00 54.28 215 ILE A C 1
ATOM 1797 O O . ILE A 1 215 ? 19.842 91.370 0.221 1.00 54.28 215 ILE A O 1
ATOM 1801 N N . GLY A 1 216 ? 18.267 90.309 1.273 1.00 58.47 216 GLY A N 1
ATOM 1802 C CA . GLY A 1 216 ? 17.416 89.821 2.349 1.00 58.47 216 GLY A CA 1
ATOM 1803 C C . GLY A 1 216 ? 15.957 90.152 1.984 1.00 58.47 216 GLY A C 1
ATOM 1804 O O . GLY A 1 216 ? 15.735 91.148 1.308 1.00 58.47 216 GLY A O 1
ATOM 1805 N N . ARG A 1 217 ? 15.030 89.332 2.502 1.00 51.00 217 ARG A N 1
ATOM 1806 C CA . ARG A 1 217 ? 13.551 89.430 2.503 1.00 51.00 217 ARG A CA 1
ATOM 1807 C C . ARG A 1 217 ? 12.811 89.405 1.169 1.00 51.00 217 ARG A C 1
ATOM 1809 O O . ARG A 1 217 ? 12.892 90.383 0.405 1.00 51.00 217 ARG A O 1
#

Sequence (217 aa):
MDSFLYHIKKIIVGLPVLLVSVTLSLPAFSQQNNPQDEQGNNENNQQKIEALKMAYLTNQLNLSPEEAQKFWPVYNQYEQDLQQINKEERANRQARDNLKNPTDQQIEQSLDKDFQLRQQALQLKEKYSQQFRKVIPSHKVAKLYQSEREFNMTLIQELHRRQNAGTNENNIQQVQRQERPQERKPLPQPMRQMQRMEHRMPPPHVHLPRIPHGIGR